Protein AF-A0A2V9GCY9-F1 (afdb_monomer)

pLDDT: mean 90.27, std 12.78, range [42.5, 98.88]

Structure (mmCIF, N/CA/C/O backbone):
data_AF-A0A2V9GCY9-F1
#
_entry.id   AF-A0A2V9GCY9-F1
#
loop_
_atom_site.group_PDB
_atom_site.id
_atom_site.type_symbol
_atom_site.label_atom_id
_atom_site.label_alt_id
_atom_site.label_comp_id
_atom_site.label_asym_id
_atom_site.label_entity_id
_atom_site.label_seq_id
_atom_site.pdbx_PDB_ins_code
_atom_site.Cartn_x
_atom_site.Cartn_y
_atom_site.Cartn_z
_atom_site.occupancy
_atom_site.B_iso_or_equiv
_atom_site.auth_seq_id
_atom_site.auth_comp_id
_atom_site.auth_asym_id
_atom_site.auth_atom_id
_atom_site.pdbx_PDB_model_num
ATOM 1 N N . LYS A 1 1 ? -19.329 8.057 -8.297 1.00 64.56 1 LYS A N 1
ATOM 2 C CA . LYS A 1 1 ? -19.779 7.160 -9.401 1.00 64.56 1 LYS A CA 1
ATOM 3 C C . LYS A 1 1 ? -19.232 5.738 -9.259 1.00 64.56 1 LYS A C 1
ATOM 5 O O . LYS A 1 1 ? -20.009 4.822 -9.480 1.00 64.56 1 LYS A O 1
ATOM 10 N N . GLY A 1 2 ? -17.960 5.550 -8.875 1.00 87.88 2 GLY A N 1
ATOM 11 C CA . GLY A 1 2 ? -17.364 4.218 -8.667 1.00 87.88 2 GLY A CA 1
ATOM 12 C C . GLY A 1 2 ? -18.145 3.339 -7.684 1.00 87.88 2 GLY A C 1
ATOM 13 O O . GLY A 1 2 ? -18.640 2.300 -8.089 1.00 87.88 2 GLY A O 1
ATOM 14 N N . ALA A 1 3 ? -18.374 3.814 -6.454 1.00 89.06 3 ALA A N 1
ATOM 15 C CA . ALA A 1 3 ? -19.057 3.045 -5.403 1.00 89.06 3 ALA A CA 1
ATOM 16 C C . ALA A 1 3 ? -20.410 2.427 -5.820 1.00 89.06 3 ALA A C 1
ATOM 18 O O . ALA A 1 3 ? -20.630 1.242 -5.597 1.00 89.06 3 ALA A O 1
ATOM 19 N N . MET A 1 4 ? -21.296 3.194 -6.468 1.00 91.50 4 MET A N 1
ATOM 20 C CA . MET A 1 4 ? -22.589 2.669 -6.935 1.00 91.50 4 MET A CA 1
ATOM 21 C C . MET A 1 4 ? -22.407 1.571 -7.989 1.00 91.50 4 MET A C 1
ATOM 23 O O . MET A 1 4 ? -22.993 0.505 -7.859 1.00 91.50 4 MET A O 1
ATOM 27 N N . ARG A 1 5 ? -21.545 1.799 -8.991 1.00 94.06 5 ARG A N 1
ATOM 28 C CA . ARG A 1 5 ? -21.269 0.809 -10.047 1.00 94.06 5 ARG A CA 1
ATOM 29 C C . ARG A 1 5 ? -20.679 -0.481 -9.482 1.00 94.06 5 ARG A C 1
ATOM 31 O O . ARG A 1 5 ? -21.032 -1.563 -9.932 1.00 94.06 5 ARG A O 1
ATOM 38 N N . THR A 1 6 ? -19.803 -0.367 -8.487 1.00 94.31 6 THR A N 1
ATOM 39 C CA . THR A 1 6 ? -19.237 -1.518 -7.778 1.00 94.31 6 THR A CA 1
ATOM 40 C C . THR A 1 6 ? -20.328 -2.344 -7.097 1.00 94.31 6 THR A C 1
ATOM 42 O O . THR A 1 6 ? -20.336 -3.568 -7.216 1.00 94.31 6 THR A O 1
ATOM 45 N N . LEU A 1 7 ? -21.285 -1.683 -6.439 1.00 94.06 7 LEU A N 1
ATOM 46 C CA . LEU A 1 7 ? -22.408 -2.363 -5.797 1.00 94.06 7 LEU A CA 1
ATOM 47 C C . LEU A 1 7 ? -23.374 -2.988 -6.816 1.00 94.06 7 LEU A C 1
ATOM 49 O O . LEU A 1 7 ? -23.808 -4.121 -6.624 1.00 94.06 7 LEU A O 1
ATOM 53 N N . GLU A 1 8 ? -23.671 -2.290 -7.916 1.00 95.81 8 GLU A N 1
ATOM 54 C CA . GLU A 1 8 ? -24.486 -2.802 -9.032 1.00 95.81 8 GLU A CA 1
ATOM 55 C C . GLU A 1 8 ? -23.858 -4.038 -9.694 1.00 95.81 8 GLU A C 1
ATOM 57 O O . GLU A 1 8 ? -24.579 -4.912 -10.170 1.00 95.81 8 GLU A O 1
ATOM 62 N N . ALA A 1 9 ? -22.526 -4.153 -9.668 1.00 96.12 9 ALA A N 1
ATOM 63 C CA . ALA A 1 9 ? -21.795 -5.340 -10.110 1.00 96.12 9 ALA A CA 1
ATOM 64 C C . ALA A 1 9 ? -21.823 -6.505 -9.093 1.00 96.12 9 ALA A C 1
ATOM 66 O O . ALA A 1 9 ? -21.220 -7.548 -9.335 1.00 96.12 9 ALA A O 1
ATOM 67 N N . GLY A 1 10 ? -22.504 -6.346 -7.952 1.00 97.56 10 GLY A N 1
ATOM 68 C CA . GLY A 1 10 ? -22.644 -7.369 -6.912 1.00 97.56 10 GLY A CA 1
ATOM 69 C C . GLY A 1 10 ? -21.535 -7.373 -5.856 1.00 97.56 10 GLY A C 1
ATOM 70 O O . GLY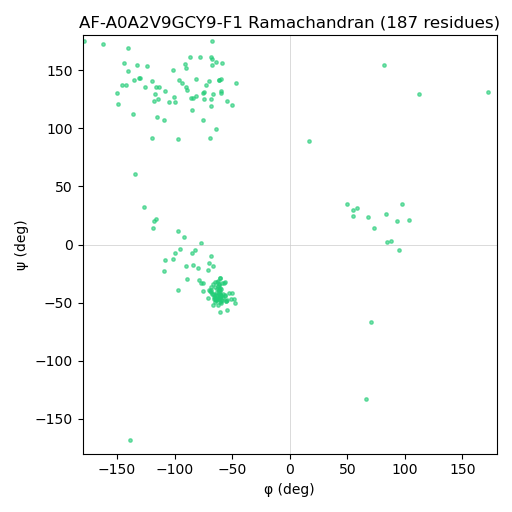 A 1 10 ? -21.551 -8.216 -4.957 1.00 97.56 10 GLY A O 1
ATOM 71 N N . VAL A 1 11 ? -20.583 -6.435 -5.911 1.00 97.88 11 VAL A N 1
ATOM 72 C CA . VAL A 1 11 ? -19.514 -6.321 -4.910 1.00 97.88 11 VAL A CA 1
ATOM 73 C C . VAL A 1 11 ? -20.018 -5.506 -3.722 1.00 97.88 11 VAL A C 1
ATOM 75 O O . VAL A 1 11 ? -20.307 -4.319 -3.838 1.00 97.88 11 VAL A O 1
ATOM 78 N N . THR A 1 12 ? -20.106 -6.140 -2.552 1.00 97.81 12 THR A N 1
ATOM 79 C CA . THR A 1 12 ? -20.678 -5.524 -1.339 1.00 97.81 12 THR A CA 1
ATOM 80 C C . THR A 1 12 ? -19.635 -5.025 -0.341 1.00 97.81 12 THR A C 1
ATOM 82 O O . THR A 1 12 ? -19.984 -4.307 0.596 1.00 97.81 12 THR A O 1
ATOM 85 N N . THR A 1 13 ? -18.362 -5.395 -0.512 1.00 98.38 13 THR A N 1
ATOM 86 C CA . THR A 1 13 ? -17.239 -4.923 0.310 1.00 98.38 13 THR A CA 1
ATOM 87 C C . THR A 1 13 ? -16.009 -4.718 -0.565 1.00 98.38 13 THR A C 1
ATOM 89 O O . THR A 1 13 ? -15.716 -5.563 -1.407 1.00 98.38 13 THR A O 1
ATOM 92 N N . VAL A 1 14 ? -15.287 -3.620 -0.353 1.00 98.00 14 VAL A N 1
ATOM 93 C CA . VAL A 1 14 ? -14.047 -3.285 -1.061 1.00 98.00 14 VAL A CA 1
ATOM 94 C C . VAL A 1 14 ? -12.956 -2.845 -0.095 1.00 98.00 14 VAL A C 1
ATOM 96 O O . VAL A 1 14 ? -13.242 -2.323 0.984 1.00 98.00 14 VAL A O 1
ATOM 99 N N . ARG A 1 15 ? -11.703 -3.027 -0.516 1.00 98.19 15 ARG A N 1
ATOM 100 C CA . ARG A 1 15 ? -10.536 -2.386 0.084 1.00 98.19 15 ARG A CA 1
ATOM 101 C C . ARG A 1 15 ? -10.006 -1.352 -0.904 1.00 98.19 15 ARG A C 1
ATOM 103 O O . ARG A 1 15 ? -9.468 -1.735 -1.939 1.00 98.19 15 ARG A O 1
ATOM 110 N N . ASP A 1 16 ? -10.215 -0.080 -0.597 1.00 97.50 16 ASP A N 1
ATOM 111 C CA . ASP A 1 16 ? -9.700 1.040 -1.375 1.00 97.50 16 ASP A CA 1
ATOM 112 C C . ASP A 1 16 ? -8.260 1.335 -0.939 1.00 97.50 16 ASP A C 1
ATOM 114 O O . ASP A 1 16 ? -7.979 1.456 0.255 1.00 97.50 16 ASP A O 1
ATOM 118 N N . LEU A 1 17 ? -7.342 1.357 -1.904 1.00 95.94 17 LEU A N 1
ATOM 119 C CA . LEU A 1 17 ? -5.893 1.383 -1.675 1.00 95.94 17 LEU A CA 1
ATOM 120 C C . LEU A 1 17 ? -5.235 2.660 -2.198 1.00 95.94 17 LEU A C 1
ATOM 122 O O . LEU A 1 17 ? -4.032 2.670 -2.445 1.00 95.94 17 LEU A O 1
ATOM 126 N N . GLY A 1 18 ? -5.999 3.732 -2.359 1.00 91.44 18 GLY A N 1
ATOM 127 C CA . GLY A 1 18 ? -5.428 5.050 -2.568 1.00 91.44 18 GLY A CA 1
ATOM 128 C C . GLY A 1 18 ? -6.492 6.074 -2.903 1.00 91.44 18 GLY A C 1
ATOM 129 O O . GLY A 1 18 ? -7.291 5.874 -3.814 1.00 91.44 18 GLY A O 1
ATOM 130 N N . ALA A 1 19 ? -6.455 7.203 -2.209 1.00 91.75 19 ALA A N 1
ATOM 131 C CA . ALA A 1 19 ? -7.253 8.360 -2.562 1.00 91.75 19 ALA A CA 1
ATOM 132 C C . ALA A 1 19 ? -6.501 9.658 -2.295 1.00 91.75 19 ALA A C 1
ATOM 134 O O . ALA A 1 19 ? -5.633 9.742 -1.425 1.00 91.75 19 ALA A O 1
ATOM 135 N N . ASP A 1 20 ? -6.914 10.697 -3.010 1.00 89.75 20 ASP A N 1
ATOM 136 C CA . ASP A 1 20 ? -6.529 12.065 -2.710 1.00 89.75 20 ASP A CA 1
ATOM 137 C C . ASP A 1 20 ? -7.531 12.708 -1.752 1.00 89.75 20 ASP A C 1
ATOM 139 O O . ASP A 1 20 ? -8.717 12.366 -1.726 1.00 89.75 20 ASP A O 1
ATOM 143 N N . GLN A 1 21 ? -7.054 13.675 -0.967 1.00 92.50 21 GLN A N 1
ATOM 144 C CA . GLN A 1 21 ? -7.874 14.512 -0.085 1.00 92.50 21 GLN A CA 1
ATOM 145 C C . GLN A 1 21 ? -8.752 13.718 0.903 1.00 92.50 21 GLN A C 1
ATOM 147 O O . GLN A 1 21 ? -9.766 14.238 1.365 1.00 92.50 21 GLN A O 1
ATOM 152 N N . TYR A 1 22 ? -8.365 12.478 1.240 1.00 95.94 22 TYR A N 1
ATOM 153 C CA . TYR A 1 22 ? -9.136 11.567 2.100 1.00 95.94 22 TYR A CA 1
ATOM 154 C C . TYR A 1 22 ? -10.580 11.335 1.615 1.00 95.94 22 TYR A C 1
ATOM 156 O O . TYR A 1 22 ? -11.498 11.124 2.414 1.00 95.94 22 TYR A O 1
ATOM 164 N N . MET A 1 23 ? -10.808 11.411 0.296 1.00 95.69 23 MET A N 1
ATOM 165 C CA . MET A 1 23 ? -12.139 11.220 -0.286 1.00 95.69 23 MET A CA 1
ATOM 166 C C . MET A 1 23 ? -12.700 9.820 -0.018 1.00 95.69 23 MET A C 1
ATOM 168 O O . MET A 1 23 ? -13.906 9.677 0.173 1.00 95.69 23 MET A O 1
ATOM 172 N N . ASP A 1 24 ? -11.842 8.804 0.030 1.00 97.12 24 ASP A N 1
ATOM 173 C CA . ASP A 1 24 ? -12.193 7.429 0.390 1.00 97.12 24 ASP A CA 1
ATOM 174 C C . ASP A 1 24 ? -12.744 7.331 1.819 1.00 97.12 24 ASP A C 1
ATOM 176 O O . ASP A 1 24 ? -13.800 6.734 2.027 1.00 97.12 24 ASP A O 1
ATOM 180 N N . ILE A 1 25 ? -12.101 7.987 2.790 1.00 98.19 25 ILE A N 1
ATOM 181 C CA . ILE A 1 25 ? -12.564 8.074 4.183 1.00 98.19 25 ILE A CA 1
ATOM 182 C C . ILE A 1 25 ? -13.932 8.753 4.251 1.00 98.19 25 ILE A C 1
ATOM 184 O O . ILE A 1 25 ? -14.866 8.206 4.842 1.00 98.19 25 ILE A O 1
ATOM 188 N N . ALA A 1 26 ? -14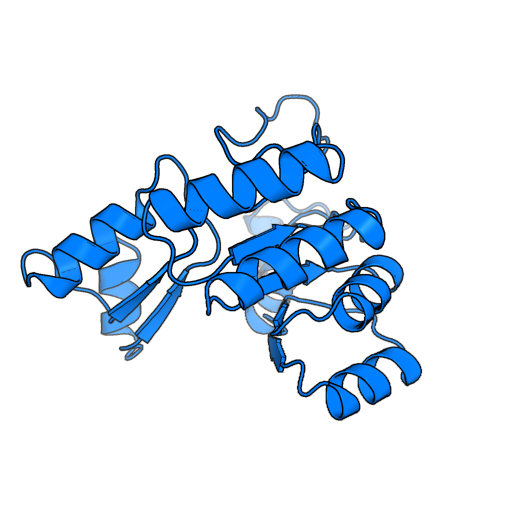.088 9.906 3.594 1.00 98.00 26 ALA A N 1
ATOM 189 C CA . ALA A 1 26 ? -15.365 10.613 3.561 1.00 98.00 26 ALA A CA 1
ATOM 190 C C . ALA A 1 26 ? -16.478 9.757 2.930 1.00 98.00 26 ALA A C 1
ATOM 192 O O . ALA A 1 26 ? -17.590 9.691 3.460 1.00 98.00 26 ALA A O 1
ATOM 193 N N . MET A 1 27 ? -16.180 9.065 1.826 1.00 97.69 27 MET A N 1
ATOM 194 C CA . MET A 1 27 ? -17.116 8.156 1.165 1.00 97.69 27 MET A CA 1
ATOM 195 C C . MET A 1 27 ? -17.496 6.969 2.053 1.00 97.69 27 MET A C 1
ATOM 197 O O . MET A 1 27 ? -18.686 6.689 2.200 1.00 97.69 27 MET A O 1
ATOM 201 N N . ARG A 1 28 ? -16.519 6.299 2.677 1.00 98.44 28 ARG A N 1
ATOM 202 C CA . ARG A 1 28 ? -16.759 5.209 3.633 1.00 98.44 28 ARG A CA 1
ATOM 203 C C . ARG A 1 28 ? -17.690 5.665 4.749 1.00 98.44 28 ARG A C 1
ATOM 205 O O . ARG A 1 28 ? -18.648 4.966 5.068 1.00 98.44 28 ARG A O 1
ATOM 212 N N . ASP A 1 29 ? -17.426 6.827 5.335 1.00 98.56 29 ASP A N 1
ATOM 213 C CA . ASP A 1 29 ? -18.189 7.324 6.476 1.00 98.56 29 ASP A CA 1
ATOM 214 C C . ASP A 1 29 ? -19.627 7.693 6.084 1.00 98.56 29 ASP A C 1
ATOM 216 O O . ASP A 1 29 ? -20.559 7.373 6.821 1.00 98.56 29 ASP A O 1
ATOM 220 N N . LEU A 1 30 ? -19.832 8.292 4.905 1.00 98.31 30 LEU A N 1
ATOM 221 C CA . LEU A 1 30 ? -21.168 8.532 4.346 1.00 98.31 30 LEU A CA 1
ATOM 222 C C . LEU A 1 30 ? -21.931 7.220 4.110 1.00 98.31 30 LEU A C 1
ATOM 224 O O . LEU A 1 30 ? -23.115 7.130 4.439 1.00 98.31 30 LEU A O 1
ATOM 228 N N . ILE A 1 31 ? -21.261 6.193 3.578 1.00 97.81 31 ILE A N 1
ATOM 229 C CA . ILE A 1 31 ? -21.859 4.868 3.358 1.00 97.81 31 ILE A CA 1
ATOM 230 C C . ILE A 1 31 ? -22.216 4.205 4.692 1.00 97.81 31 ILE A C 1
ATOM 232 O O . ILE A 1 31 ? -23.332 3.716 4.859 1.00 97.81 31 ILE A O 1
ATOM 236 N N . ASN A 1 32 ? -21.315 4.245 5.675 1.00 98.25 32 ASN A N 1
ATOM 237 C CA . ASN A 1 32 ? -21.543 3.675 7.003 1.00 98.25 32 ASN A CA 1
ATOM 238 C C . ASN A 1 32 ? -22.708 4.350 7.744 1.00 98.25 32 ASN A C 1
ATOM 240 O O . ASN A 1 32 ? -23.407 3.686 8.507 1.00 98.25 32 ASN A O 1
ATOM 244 N N . ARG A 1 33 ? -22.942 5.650 7.510 1.00 98.31 33 ARG A N 1
ATOM 245 C CA . ARG A 1 33 ? -24.100 6.384 8.051 1.00 98.31 33 ARG A CA 1
ATOM 246 C C . ARG A 1 33 ? -25.388 6.208 7.238 1.00 98.31 33 ARG A C 1
ATOM 248 O O . ARG A 1 33 ? -26.432 6.698 7.656 1.00 98.31 33 ARG A O 1
ATOM 255 N N . GLY A 1 34 ? -25.342 5.517 6.097 1.00 97.06 34 GLY A N 1
ATOM 256 C CA . GLY A 1 34 ? -26.489 5.355 5.199 1.00 97.06 34 GLY A CA 1
ATOM 257 C C . GLY A 1 34 ? -26.851 6.618 4.405 1.00 97.06 34 GLY A C 1
ATOM 258 O O . GLY A 1 34 ? -27.925 6.683 3.815 1.00 97.06 34 GLY A O 1
ATOM 259 N N . GLU A 1 35 ? -25.965 7.617 4.376 1.00 98.00 35 GLU A N 1
ATOM 260 C CA . GLU A 1 35 ? -26.136 8.880 3.640 1.00 98.00 35 GLU A CA 1
ATOM 261 C C . GLU A 1 35 ? -25.716 8.752 2.164 1.00 98.00 35 GLU A C 1
ATOM 263 O O . GLU A 1 35 ? -26.092 9.573 1.328 1.00 98.00 35 GLU A O 1
ATOM 268 N N . MET A 1 36 ? -24.952 7.709 1.828 1.00 96.00 36 MET A N 1
ATOM 269 C CA . MET A 1 36 ? -24.534 7.376 0.468 1.00 96.00 36 MET A CA 1
ATOM 270 C C . MET A 1 36 ? -24.708 5.876 0.205 1.00 96.00 36 MET A C 1
ATOM 272 O O . MET A 1 36 ? -24.417 5.047 1.062 1.00 96.00 36 MET A O 1
ATOM 276 N N . ILE A 1 37 ? -25.146 5.516 -1.004 1.00 96.19 37 ILE A N 1
ATOM 277 C CA . ILE A 1 37 ? -25.223 4.115 -1.440 1.00 96.19 37 ILE A CA 1
ATOM 278 C C . ILE A 1 37 ? -23.866 3.684 -2.012 1.00 96.19 37 ILE A C 1
ATOM 280 O O . ILE A 1 37 ? -23.335 4.314 -2.931 1.00 96.19 37 ILE A O 1
ATOM 284 N N . GLY A 1 38 ? -23.323 2.588 -1.487 1.00 96.75 38 GLY A N 1
ATOM 285 C CA . GLY A 1 38 ? -22.078 1.976 -1.941 1.00 96.75 38 GLY A CA 1
ATOM 286 C C . GLY A 1 38 ? -21.739 0.705 -1.153 1.00 96.75 38 GLY A C 1
ATOM 287 O O . GLY A 1 38 ? -22.454 0.363 -0.208 1.00 96.75 38 GLY A O 1
ATOM 288 N N . PRO A 1 39 ? -20.675 -0.021 -1.538 1.00 98.00 39 PRO A N 1
ATOM 289 C CA . PRO A 1 39 ? -20.179 -1.158 -0.771 1.00 98.00 39 PRO A CA 1
ATOM 290 C C . PRO A 1 39 ? -19.593 -0.700 0.566 1.00 98.00 39 PRO A C 1
ATOM 292 O O . PRO A 1 39 ? -19.151 0.437 0.705 1.00 98.00 39 PRO A O 1
ATOM 295 N N . ARG A 1 40 ? -19.486 -1.615 1.531 1.00 98.50 40 ARG A N 1
ATOM 296 C CA . ARG A 1 40 ? -18.643 -1.396 2.712 1.00 98.50 40 ARG A CA 1
ATOM 297 C C . ARG A 1 40 ? -17.200 -1.179 2.265 1.00 98.50 40 ARG A C 1
ATOM 299 O O . ARG A 1 40 ? -16.675 -1.988 1.505 1.00 98.50 40 ARG A O 1
ATOM 306 N N . MET A 1 41 ? -16.556 -0.128 2.752 1.00 98.50 41 MET A N 1
ATOM 307 C CA . MET A 1 41 ? -15.191 0.211 2.350 1.00 98.50 41 MET A CA 1
ATOM 308 C C . MET A 1 41 ? -14.225 0.045 3.525 1.00 98.50 41 MET A C 1
ATOM 310 O O . MET A 1 41 ? -14.521 0.487 4.632 1.00 98.50 41 MET A O 1
ATOM 314 N N . PHE A 1 42 ? -13.075 -0.572 3.262 1.00 98.62 42 PHE A N 1
ATOM 315 C CA . PHE A 1 42 ? -11.861 -0.450 4.068 1.00 98.62 42 PHE A CA 1
ATOM 316 C C . PHE A 1 42 ? -10.904 0.452 3.302 1.00 98.62 42 PHE A C 1
ATOM 318 O O . PHE A 1 42 ? -10.607 0.153 2.149 1.00 98.62 42 PHE A O 1
ATOM 325 N N . VAL A 1 43 ? -10.460 1.548 3.898 1.00 98.69 43 VAL A N 1
ATOM 326 C CA . VAL A 1 43 ? -9.805 2.640 3.156 1.00 98.69 43 VAL A CA 1
ATOM 327 C C . VAL A 1 43 ? -8.421 2.950 3.712 1.00 98.69 43 VAL A C 1
ATOM 329 O O . VAL A 1 43 ? -8.173 2.697 4.895 1.00 98.69 43 VAL A O 1
ATOM 332 N N . CYS A 1 44 ? -7.517 3.485 2.890 1.00 98.06 44 CYS A N 1
ATOM 333 C CA . CYS A 1 44 ? -6.153 3.800 3.325 1.00 98.06 44 CYS A CA 1
ATOM 334 C C . CYS A 1 44 ? -5.848 5.291 3.475 1.00 98.06 44 CYS A C 1
ATOM 336 O O . CYS A 1 44 ? -4.828 5.632 4.070 1.00 98.06 44 CYS A O 1
ATOM 338 N N . GLY A 1 45 ? -6.700 6.177 2.956 1.00 96.94 45 GLY A N 1
ATOM 339 C CA . GLY A 1 45 ? -6.335 7.573 2.763 1.00 96.94 45 GLY A CA 1
ATOM 340 C C . GLY A 1 45 ? -5.233 7.690 1.711 1.00 96.94 45 GLY A C 1
ATOM 341 O O . GLY A 1 45 ? -5.285 7.049 0.657 1.00 96.94 45 GLY A O 1
ATOM 342 N N . TYR A 1 46 ? -4.198 8.472 2.011 1.00 95.62 46 TYR A N 1
ATOM 343 C CA . TYR A 1 46 ? -3.034 8.550 1.134 1.00 95.62 46 TYR A CA 1
ATOM 344 C C . TYR A 1 46 ? -2.169 7.294 1.270 1.00 95.62 46 TYR A C 1
ATOM 346 O O . TYR A 1 46 ? -1.768 6.914 2.372 1.00 95.62 46 TYR A O 1
ATOM 354 N N . GLY A 1 47 ? -1.811 6.695 0.135 1.00 94.81 47 GLY A N 1
ATOM 355 C CA . GLY A 1 47 ? -0.698 5.751 0.093 1.00 94.81 47 GLY A CA 1
ATOM 356 C C . GLY A 1 47 ? 0.639 6.447 0.353 1.00 94.81 47 GLY A C 1
ATOM 357 O O . GLY A 1 47 ? 0.776 7.645 0.114 1.00 94.81 47 GLY A O 1
ATOM 358 N N . LEU A 1 48 ? 1.617 5.698 0.857 1.00 96.00 48 LEU A N 1
ATOM 359 C CA . LEU A 1 48 ? 2.979 6.178 1.059 1.00 96.00 48 LEU A CA 1
ATOM 360 C C . LEU A 1 48 ? 3.770 6.109 -0.249 1.00 96.00 48 LEU A C 1
ATOM 362 O O . LEU A 1 48 ? 3.840 5.041 -0.866 1.00 96.00 48 LEU A O 1
ATOM 366 N N . TYR A 1 49 ? 4.385 7.230 -0.618 1.00 92.88 49 TYR A N 1
ATOM 367 C CA . TYR A 1 49 ? 5.229 7.388 -1.803 1.00 92.88 49 TYR A CA 1
ATOM 368 C C . TYR A 1 49 ? 6.553 8.055 -1.422 1.00 92.88 49 TYR A C 1
ATOM 370 O O . TYR A 1 49 ? 6.563 8.963 -0.587 1.00 92.88 49 TYR A O 1
ATOM 378 N N . ILE A 1 50 ? 7.664 7.661 -2.046 1.00 90.69 50 ILE A N 1
ATOM 379 C CA . ILE A 1 50 ? 8.890 8.463 -1.959 1.00 90.69 50 ILE A CA 1
ATOM 380 C C . ILE A 1 50 ? 8.713 9.779 -2.706 1.00 90.69 50 ILE A C 1
ATOM 382 O O . ILE A 1 50 ? 7.859 9.900 -3.598 1.00 90.69 50 ILE A O 1
ATOM 386 N N . THR A 1 51 ? 9.566 10.756 -2.409 1.00 85.69 51 THR A N 1
ATOM 387 C CA . THR A 1 51 ? 9.729 11.894 -3.303 1.00 85.69 51 THR A CA 1
ATOM 388 C C . THR A 1 51 ? 10.061 11.348 -4.686 1.00 85.69 51 THR A C 1
ATOM 390 O O . THR A 1 51 ? 11.040 10.626 -4.865 1.00 85.69 51 THR A O 1
ATOM 393 N N . ASN A 1 52 ? 9.248 11.728 -5.676 1.00 68.50 52 ASN A N 1
ATOM 394 C CA . ASN A 1 52 ? 9.502 11.486 -7.095 1.00 68.50 52 ASN A CA 1
ATOM 395 C C . ASN A 1 52 ? 9.094 10.113 -7.674 1.00 68.50 52 ASN A C 1
ATOM 397 O O . ASN A 1 52 ? 9.667 9.730 -8.691 1.00 68.50 52 ASN A O 1
ATOM 401 N N . THR A 1 53 ? 8.108 9.391 -7.114 1.00 65.94 53 THR A N 1
ATOM 402 C CA . THR A 1 53 ? 7.563 8.177 -7.772 1.00 65.94 53 THR A CA 1
ATOM 403 C C . THR A 1 53 ? 6.076 8.276 -8.149 1.00 65.94 53 THR A C 1
ATOM 405 O O . THR A 1 53 ? 5.258 8.572 -7.277 1.00 65.94 53 THR A O 1
ATOM 408 N N . PRO A 1 54 ? 5.714 7.949 -9.412 1.00 56.09 54 PRO A N 1
ATOM 409 C CA . PRO A 1 54 ? 6.630 7.707 -10.533 1.00 56.09 54 PRO A CA 1
ATOM 410 C C . PRO A 1 54 ? 7.238 9.036 -11.015 1.00 56.09 54 PRO A C 1
ATOM 412 O O . PRO A 1 54 ? 6.529 10.037 -11.141 1.00 56.09 54 PRO A O 1
ATOM 415 N N . TYR A 1 55 ? 8.544 9.064 -11.303 1.00 53.38 55 TYR A N 1
ATOM 416 C CA . TYR A 1 55 ? 9.173 10.227 -11.935 1.00 53.38 55 TYR A CA 1
ATOM 417 C C . TYR A 1 55 ? 8.664 10.330 -13.370 1.00 53.38 55 TYR A C 1
ATOM 419 O O . TYR A 1 55 ? 9.224 9.738 -14.290 1.00 53.38 55 TYR A O 1
ATOM 427 N N . LYS A 1 56 ? 7.588 11.086 -13.569 1.00 58.31 56 LYS A N 1
ATOM 428 C CA . LYS A 1 56 ? 7.109 11.467 -14.896 1.00 58.31 56 LYS A CA 1
ATOM 429 C C . LYS A 1 56 ? 7.236 12.981 -15.032 1.00 58.31 56 LYS A C 1
ATOM 431 O O . LYS A 1 56 ? 6.492 13.708 -14.368 1.00 58.31 56 LYS A O 1
ATOM 436 N N . PRO A 1 57 ? 8.166 13.488 -15.862 1.00 55.75 57 PRO A N 1
ATOM 437 C CA . PRO A 1 57 ? 8.260 14.913 -16.147 1.00 55.75 57 PRO A CA 1
ATOM 438 C C . PRO A 1 57 ? 6.889 15.485 -16.543 1.00 55.75 57 PRO A C 1
ATOM 440 O O . PRO A 1 57 ? 6.282 15.036 -17.510 1.00 55.75 57 PRO A O 1
ATOM 443 N N . GLY A 1 58 ? 6.391 16.461 -15.779 1.00 55.84 58 GLY A N 1
ATOM 444 C CA . GLY A 1 58 ? 5.084 17.089 -16.009 1.00 55.84 58 GLY A CA 1
ATOM 445 C C . GLY A 1 58 ? 3.911 16.505 -15.212 1.00 55.84 58 GLY A C 1
ATOM 446 O O . GLY A 1 58 ? 2.829 17.088 -15.261 1.00 55.84 58 GLY A O 1
ATOM 447 N N . MET A 1 59 ? 4.103 15.426 -14.443 1.00 61.53 59 MET A N 1
ATOM 448 C CA . MET A 1 59 ? 3.132 15.013 -13.424 1.00 61.53 59 MET A CA 1
ATOM 449 C C . MET A 1 59 ? 3.442 15.675 -12.085 1.00 61.53 59 MET A C 1
ATOM 451 O O . MET A 1 59 ? 4.591 15.718 -11.644 1.00 61.53 59 MET A O 1
ATOM 455 N N . ASN A 1 60 ? 2.402 16.187 -11.429 1.00 59.50 60 ASN A N 1
ATOM 456 C CA . ASN A 1 60 ? 2.530 16.646 -10.053 1.00 59.50 60 ASN A CA 1
ATOM 457 C C . ASN A 1 60 ? 2.722 15.430 -9.137 1.00 59.50 60 ASN A C 1
ATOM 459 O O . ASN A 1 60 ? 2.059 14.411 -9.353 1.00 59.50 60 ASN A O 1
ATOM 463 N N . PRO A 1 61 ? 3.582 15.529 -8.111 1.00 63.00 61 PRO A N 1
ATOM 464 C CA . PRO A 1 61 ? 3.647 14.500 -7.087 1.00 63.00 61 PRO A CA 1
ATOM 465 C C . PRO A 1 61 ? 2.273 14.343 -6.411 1.00 63.00 61 PRO A C 1
ATOM 467 O O . PRO A 1 61 ? 1.482 15.298 -6.408 1.00 63.00 61 PRO A O 1
ATOM 470 N N . PRO A 1 62 ? 1.990 13.170 -5.815 1.00 69.31 62 PRO A N 1
ATOM 471 C CA . PRO A 1 62 ? 0.806 12.977 -4.988 1.00 69.31 62 PRO A CA 1
ATOM 472 C C . PRO A 1 62 ? 0.629 14.124 -3.986 1.00 69.31 62 PRO A C 1
ATOM 474 O O . PRO A 1 62 ? 1.594 14.601 -3.385 1.00 69.31 62 PRO A O 1
ATOM 477 N N . ALA A 1 63 ? -0.614 14.572 -3.788 1.00 74.19 63 ALA A N 1
ATOM 478 C CA . ALA A 1 63 ? -0.912 15.716 -2.921 1.00 74.19 63 ALA A CA 1
ATOM 479 C C . ALA A 1 63 ? -0.659 15.433 -1.423 1.00 74.19 63 ALA A C 1
ATOM 481 O O . ALA A 1 63 ? -0.691 16.350 -0.600 1.00 74.19 63 ALA A O 1
ATOM 482 N N . GLY A 1 64 ? -0.408 14.172 -1.064 1.00 86.38 64 GLY A N 1
ATOM 483 C CA . GLY A 1 64 ? -0.096 13.715 0.283 1.00 86.38 64 GLY A CA 1
ATOM 484 C C . GLY A 1 64 ? 0.546 12.329 0.270 1.00 86.38 64 GLY A C 1
ATOM 485 O O . GLY A 1 64 ? 0.632 11.681 -0.768 1.00 86.38 64 GLY A O 1
ATOM 486 N N . GLY A 1 65 ? 1.013 11.885 1.439 1.00 92.62 65 GLY A N 1
ATOM 487 C CA . GLY A 1 65 ? 1.634 10.566 1.596 1.00 92.62 65 GLY A CA 1
ATOM 488 C C . GLY A 1 65 ? 3.127 10.499 1.256 1.00 92.62 65 GLY A C 1
ATOM 489 O O . GLY A 1 65 ? 3.710 9.425 1.357 1.00 92.62 65 GLY A O 1
ATOM 490 N N . ILE A 1 66 ? 3.754 11.625 0.900 1.00 93.44 66 ILE A N 1
ATOM 491 C CA . ILE A 1 66 ? 5.196 11.678 0.626 1.00 93.44 66 ILE A CA 1
ATOM 492 C C . ILE A 1 66 ? 5.987 11.452 1.917 1.00 93.44 66 ILE A C 1
ATOM 494 O O . ILE A 1 66 ? 5.762 12.152 2.909 1.00 93.44 66 ILE A O 1
ATOM 498 N N . ALA A 1 67 ? 6.883 10.468 1.895 1.00 95.56 67 ALA A N 1
ATOM 499 C CA . ALA A 1 67 ? 7.756 10.119 3.005 1.00 95.56 67 ALA A CA 1
ATOM 500 C C . ALA A 1 67 ? 9.084 9.559 2.495 1.00 95.56 67 ALA A C 1
ATOM 502 O O . ALA A 1 67 ? 9.082 8.503 1.860 1.00 95.56 67 ALA A O 1
ATOM 503 N N . ASP A 1 68 ? 10.187 10.216 2.855 1.00 94.94 68 ASP A N 1
ATOM 504 C CA . ASP A 1 68 ? 11.552 9.780 2.566 1.00 94.94 68 ASP A CA 1
ATOM 505 C C . ASP A 1 68 ? 12.323 9.517 3.866 1.00 94.94 68 ASP A C 1
ATOM 507 O O . ASP A 1 68 ? 12.474 10.374 4.743 1.00 94.94 68 ASP A O 1
ATOM 511 N N . GLY A 1 69 ? 12.846 8.306 4.000 1.00 98.06 69 GLY A N 1
ATOM 512 C CA . GLY A 1 69 ? 13.517 7.831 5.195 1.00 98.06 69 GLY A CA 1
ATOM 513 C C . GLY A 1 69 ? 12.553 7.340 6.276 1.00 98.06 69 GLY A C 1
ATOM 514 O O . GLY A 1 69 ? 11.411 7.785 6.431 1.00 98.06 69 GLY A O 1
ATOM 515 N N . VAL A 1 70 ? 13.069 6.442 7.118 1.00 98.75 70 VAL A N 1
ATOM 516 C CA . VAL A 1 70 ? 12.330 5.828 8.234 1.00 98.75 70 VAL A CA 1
ATOM 517 C C . VAL A 1 70 ? 11.5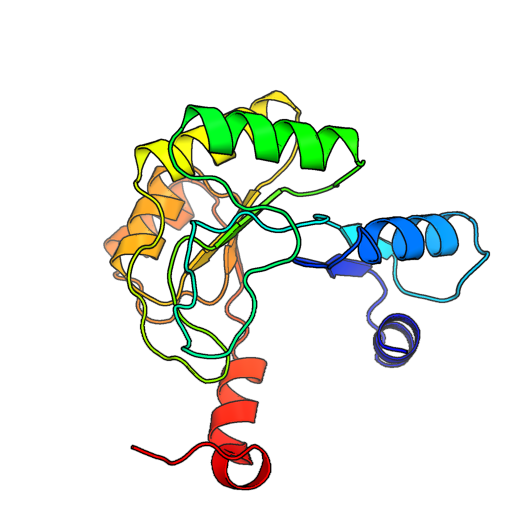72 6.850 9.104 1.00 98.75 70 VAL A C 1
ATOM 519 O O . VAL A 1 70 ? 10.395 6.613 9.383 1.00 98.75 70 VAL A O 1
ATOM 522 N N . PRO A 1 71 ? 12.153 7.992 9.538 1.00 98.69 71 PRO A N 1
ATOM 523 C CA . PRO A 1 71 ? 11.424 8.948 10.375 1.00 98.69 71 PRO A CA 1
ATOM 524 C C . PRO A 1 71 ? 10.156 9.509 9.717 1.00 98.69 71 PRO A C 1
ATOM 526 O O . PRO A 1 71 ? 9.140 9.683 10.397 1.00 98.69 71 PRO A O 1
ATOM 529 N N . GLU A 1 72 ? 10.196 9.777 8.410 1.00 98.38 72 GLU A N 1
ATOM 530 C CA . GLU A 1 72 ? 9.044 10.297 7.675 1.00 98.38 72 GLU A CA 1
ATOM 531 C C . GLU A 1 72 ? 8.005 9.212 7.423 1.00 98.38 72 GLU A C 1
ATOM 533 O O . GLU A 1 72 ? 6.818 9.457 7.637 1.00 98.38 72 GLU A O 1
ATOM 538 N N . VAL A 1 73 ? 8.438 7.993 7.097 1.00 98.75 73 VAL A N 1
ATOM 539 C CA . VAL A 1 73 ? 7.546 6.834 6.951 1.00 98.75 73 VAL A CA 1
ATOM 540 C C . VAL A 1 73 ? 6.722 6.622 8.222 1.00 98.75 73 VAL A C 1
ATOM 542 O O . VAL A 1 73 ? 5.493 6.544 8.168 1.00 98.75 73 VAL A O 1
ATOM 545 N N . LEU A 1 74 ? 7.368 6.622 9.392 1.00 98.81 74 LEU A N 1
ATOM 546 C CA . LEU A 1 74 ? 6.675 6.487 10.678 1.00 98.81 74 LEU A CA 1
ATOM 547 C C . LEU A 1 74 ? 5.683 7.632 10.928 1.00 98.81 74 LEU A C 1
ATOM 549 O O . LEU A 1 74 ? 4.592 7.412 11.463 1.00 98.81 74 LEU A O 1
ATOM 553 N N . LYS A 1 75 ? 6.054 8.864 10.559 1.00 98.69 75 LYS A N 1
ATOM 554 C CA . LYS A 1 75 ? 5.184 10.039 10.679 1.00 98.69 75 LYS A CA 1
ATOM 555 C C . LYS A 1 75 ? 3.955 9.905 9.780 1.00 98.69 75 LYS A C 1
ATOM 557 O O . LYS A 1 75 ? 2.847 10.118 10.269 1.00 98.69 75 LYS A O 1
ATOM 562 N N . VAL A 1 76 ? 4.129 9.536 8.513 1.00 98.19 76 VAL A N 1
ATOM 563 C CA . VAL A 1 76 ? 3.027 9.432 7.548 1.00 98.19 76 VAL A CA 1
ATOM 564 C C . VAL A 1 76 ? 2.100 8.268 7.882 1.00 98.19 76 VAL A C 1
ATOM 566 O O . VAL A 1 76 ? 0.887 8.465 7.860 1.00 98.19 76 VAL A O 1
ATOM 569 N N . VAL A 1 77 ? 2.618 7.109 8.311 1.00 98.69 77 VAL A N 1
ATOM 570 C CA . VAL A 1 77 ? 1.771 6.008 8.813 1.00 98.69 77 VAL A CA 1
ATOM 571 C C . VAL A 1 77 ? 0.873 6.499 9.952 1.00 98.69 77 VAL A C 1
ATOM 573 O O . VAL A 1 77 ? -0.343 6.316 9.911 1.00 98.69 77 VAL A O 1
ATOM 576 N N . ARG A 1 78 ? 1.434 7.206 10.943 1.00 98.75 78 ARG A N 1
ATOM 577 C CA . ARG A 1 78 ? 0.648 7.777 12.052 1.00 98.75 78 ARG A CA 1
ATOM 578 C C . ARG A 1 78 ? -0.382 8.800 11.579 1.00 98.75 78 ARG A C 1
ATOM 580 O O . ARG A 1 78 ? -1.468 8.851 12.149 1.00 98.75 78 ARG A O 1
ATOM 587 N N . GLN A 1 79 ? -0.069 9.594 10.555 1.00 98.31 79 GLN A N 1
ATOM 588 C CA . GLN A 1 79 ? -1.020 10.538 9.964 1.00 98.31 79 GLN A CA 1
ATOM 589 C C . GLN A 1 79 ? -2.203 9.820 9.308 1.00 98.31 79 GLN A C 1
ATOM 591 O O . GLN A 1 79 ? -3.337 10.209 9.576 1.00 98.31 79 GLN A O 1
ATOM 596 N N . GLN A 1 80 ? -1.972 8.754 8.531 1.00 98.38 80 GLN A N 1
ATOM 597 C CA . GLN A 1 80 ? -3.066 7.984 7.919 1.00 98.38 80 GLN A CA 1
ATOM 598 C C . GLN A 1 80 ? -3.944 7.318 8.986 1.00 98.38 80 GLN A C 1
ATOM 600 O O . GLN A 1 80 ? -5.171 7.379 8.924 1.00 98.38 80 GLN A O 1
ATOM 605 N N . ILE A 1 81 ? -3.327 6.756 10.031 1.00 98.50 81 ILE A N 1
ATOM 606 C CA . ILE A 1 81 ? -4.059 6.172 11.164 1.00 98.50 81 ILE A CA 1
ATOM 607 C C . ILE A 1 81 ? -4.897 7.238 11.878 1.00 98.50 81 ILE A C 1
ATOM 609 O O . ILE A 1 81 ? -6.072 7.003 12.151 1.00 98.50 81 ILE A O 1
ATOM 613 N N . ALA A 1 82 ? -4.322 8.413 12.149 1.00 98.44 82 ALA A N 1
ATOM 614 C CA . ALA A 1 82 ? -5.024 9.520 12.794 1.00 98.44 82 ALA A CA 1
ATOM 615 C C . ALA A 1 82 ? -6.164 10.087 11.932 1.00 98.44 82 ALA A C 1
ATOM 617 O O . ALA A 1 82 ? -7.178 10.513 12.479 1.00 98.44 82 ALA A O 1
ATOM 618 N N . ALA A 1 83 ? -6.024 10.059 10.603 1.00 98.12 83 ALA A N 1
ATOM 619 C CA . ALA A 1 83 ? -7.084 10.426 9.665 1.00 98.12 83 ALA A CA 1
ATOM 620 C C . ALA A 1 83 ? -8.236 9.405 9.636 1.00 98.12 83 ALA A C 1
ATOM 622 O O . ALA A 1 83 ? -9.326 9.728 9.172 1.00 98.12 83 ALA A O 1
ATOM 623 N N . GLY A 1 84 ? -8.019 8.196 10.163 1.00 98.31 84 GLY A N 1
ATOM 624 C CA . GLY A 1 84 ? -9.032 7.149 10.261 1.00 98.31 84 GLY A CA 1
ATOM 625 C C . GLY A 1 84 ? -8.894 6.035 9.227 1.00 98.31 84 GLY A C 1
ATOM 626 O O . GLY A 1 84 ? -9.881 5.347 8.978 1.00 98.31 84 GLY A O 1
ATOM 627 N N . ALA A 1 85 ? -7.711 5.835 8.637 1.00 98.50 85 ALA A N 1
ATOM 628 C CA . ALA A 1 85 ? -7.449 4.718 7.733 1.00 98.50 85 ALA A CA 1
ATOM 629 C C . ALA A 1 85 ? -7.668 3.346 8.410 1.00 98.50 85 ALA A C 1
ATOM 631 O O . ALA A 1 85 ? -7.341 3.121 9.586 1.00 98.50 85 ALA A O 1
ATOM 632 N N . ASP A 1 86 ? -8.209 2.398 7.650 1.00 98.81 86 ASP A N 1
ATOM 633 C CA . ASP A 1 86 ? -8.412 1.004 8.058 1.00 98.81 86 ASP A CA 1
ATOM 634 C C . ASP A 1 86 ? -7.199 0.122 7.739 1.00 98.81 86 ASP A C 1
ATOM 636 O O . ASP A 1 86 ? -6.933 -0.853 8.443 1.00 98.81 86 ASP A O 1
ATOM 640 N N . VAL A 1 87 ? -6.460 0.477 6.689 1.00 98.81 87 VAL A N 1
ATOM 641 C CA . VAL A 1 87 ? -5.282 -0.230 6.178 1.00 98.81 87 VAL A CA 1
ATOM 642 C C . VAL A 1 87 ? -4.228 0.791 5.758 1.00 98.81 87 VAL A C 1
ATOM 644 O O . VAL A 1 87 ? -4.564 1.893 5.340 1.00 98.81 87 VAL A O 1
ATOM 647 N N . ILE A 1 88 ? -2.950 0.445 5.864 1.00 98.81 88 ILE A N 1
ATOM 648 C CA . ILE A 1 88 ? -1.854 1.260 5.335 1.00 98.81 88 ILE A CA 1
ATOM 649 C C . ILE A 1 88 ? -1.515 0.782 3.928 1.00 98.81 88 ILE A C 1
ATOM 651 O O . ILE A 1 88 ? -1.469 -0.418 3.669 1.00 98.81 88 ILE A O 1
ATOM 655 N N . LYS A 1 89 ? -1.264 1.716 3.014 1.00 98.38 89 LYS A N 1
ATOM 656 C CA . LYS A 1 89 ? -0.771 1.418 1.670 1.00 98.38 89 LYS A CA 1
ATOM 657 C C . LYS A 1 89 ? 0.610 2.026 1.492 1.00 98.38 89 LYS A C 1
ATOM 659 O O . LYS A 1 89 ? 0.803 3.189 1.824 1.00 98.38 89 LYS A O 1
ATOM 664 N N . MET A 1 90 ? 1.535 1.270 0.916 1.00 97.75 90 MET A N 1
ATOM 665 C CA . MET A 1 90 ? 2.838 1.771 0.477 1.00 97.75 90 MET A CA 1
ATOM 666 C C . MET A 1 90 ? 3.117 1.336 -0.963 1.00 97.75 90 MET A C 1
ATOM 668 O O . MET A 1 90 ? 2.754 0.231 -1.374 1.00 97.75 90 MET A O 1
ATOM 672 N N . TYR A 1 91 ? 3.751 2.217 -1.731 1.00 94.62 91 TYR A N 1
ATOM 673 C CA . TYR A 1 91 ? 4.210 1.950 -3.090 1.00 94.62 91 TYR A CA 1
ATOM 674 C C . TYR A 1 91 ? 5.683 1.570 -3.042 1.00 94.62 91 TYR A C 1
ATOM 676 O O . TYR A 1 91 ? 6.532 2.453 -3.050 1.00 94.62 91 TYR A O 1
ATOM 684 N N . GLY A 1 92 ? 5.957 0.265 -2.906 1.00 94.19 92 GLY A N 1
ATOM 685 C CA . GLY A 1 92 ? 7.297 -0.304 -2.704 1.00 94.19 92 GLY A CA 1
ATOM 686 C C . GLY A 1 92 ? 8.091 -0.540 -3.991 1.00 94.19 92 GLY A C 1
ATOM 687 O O . GLY A 1 92 ? 9.278 -0.850 -3.928 1.00 94.19 92 GLY A O 1
ATOM 688 N N . SER A 1 93 ? 7.468 -0.361 -5.153 1.00 91.62 93 SER A N 1
ATOM 689 C CA . SER A 1 93 ? 8.178 -0.210 -6.419 1.00 91.62 93 SER A CA 1
ATOM 690 C C . SER A 1 93 ? 7.527 0.848 -7.305 1.00 91.62 93 SER A C 1
ATOM 692 O O . SER A 1 93 ? 6.408 1.297 -7.041 1.00 91.62 93 SER A O 1
ATOM 694 N N . SER A 1 94 ? 8.228 1.219 -8.374 1.00 87.00 94 SER A N 1
ATOM 695 C CA . SER A 1 94 ? 7.629 1.817 -9.558 1.00 87.00 94 SER A CA 1
ATOM 696 C C . SER A 1 94 ? 6.753 0.792 -10.283 1.00 87.00 94 SER A C 1
ATO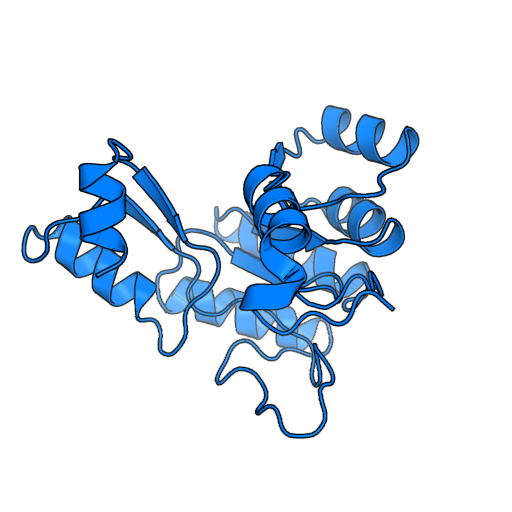M 698 O O . SER A 1 94 ? 6.683 -0.383 -9.898 1.00 87.00 94 SER A O 1
ATOM 700 N N . GLY A 1 95 ? 6.080 1.269 -11.322 1.00 79.44 95 GLY A N 1
ATOM 701 C CA . GLY A 1 95 ? 5.161 0.484 -12.118 1.00 79.44 95 GLY A CA 1
ATOM 702 C C . GLY A 1 95 ? 3.725 0.954 -11.933 1.00 79.44 95 GLY A C 1
ATOM 703 O O . GLY A 1 95 ? 3.226 1.151 -10.826 1.00 79.44 95 GLY A O 1
ATOM 704 N N . THR A 1 96 ? 3.053 1.183 -13.045 1.00 76.69 96 THR A N 1
ATOM 705 C CA . THR A 1 96 ? 1.681 1.684 -13.111 1.00 76.69 96 THR A CA 1
ATOM 706 C C . THR A 1 96 ? 0.943 0.929 -14.206 1.00 76.69 96 THR A C 1
ATOM 708 O O . THR A 1 96 ? 1.406 -0.096 -14.696 1.00 76.69 96 THR A O 1
ATOM 711 N N . ASP A 1 97 ? -0.234 1.403 -14.582 1.00 68.69 97 ASP A N 1
ATOM 712 C CA . ASP A 1 97 ? -0.949 0.883 -15.741 1.00 68.69 97 ASP A CA 1
ATOM 713 C C . ASP A 1 97 ? -0.152 1.041 -17.051 1.00 68.69 97 ASP A C 1
ATOM 715 O O . ASP A 1 97 ? -0.310 0.228 -17.955 1.00 68.69 97 ASP A O 1
ATOM 719 N N . ASP A 1 98 ? 0.711 2.061 -17.145 1.00 66.75 98 ASP A N 1
ATOM 720 C CA . ASP A 1 98 ? 1.584 2.423 -18.284 1.00 66.75 98 ASP A CA 1
ATOM 721 C C . ASP A 1 98 ? 3.075 2.405 -18.043 1.00 66.75 98 ASP A C 1
ATOM 723 O O . ASP A 1 98 ? 3.853 2.883 -18.868 1.00 66.75 98 ASP A O 1
ATOM 727 N N . ASP A 1 99 ? 3.470 1.794 -16.945 1.00 70.31 99 ASP A N 1
ATOM 728 C CA . ASP A 1 99 ? 4.856 1.660 -16.580 1.00 70.31 99 ASP A CA 1
ATOM 729 C C . ASP A 1 99 ? 5.073 0.232 -16.102 1.00 70.31 99 ASP A C 1
ATOM 731 O O . ASP A 1 99 ? 4.533 -0.182 -15.082 1.00 70.31 99 ASP A O 1
ATOM 735 N N . VAL A 1 100 ? 5.839 -0.537 -16.869 1.00 67.88 100 VAL A N 1
ATOM 736 C CA . VAL A 1 100 ? 6.256 -1.889 -16.476 1.00 67.88 100 VAL A CA 1
ATOM 737 C C . VAL A 1 100 ? 7.600 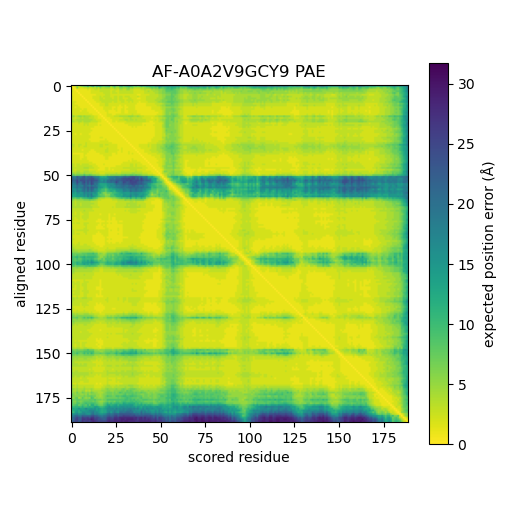-1.874 -15.754 1.00 67.88 100 VAL A C 1
ATOM 739 O O . VAL A 1 100 ? 8.163 -2.934 -15.480 1.00 67.88 100 VAL A O 1
ATOM 742 N N . THR A 1 101 ? 8.156 -0.692 -15.457 1.00 73.62 101 THR A N 1
ATOM 743 C CA . THR A 1 101 ? 9.299 -0.627 -14.552 1.00 73.62 101 THR A CA 1
ATOM 744 C C . THR A 1 101 ? 8.877 -1.168 -13.192 1.00 73.62 101 THR A C 1
ATOM 746 O O . THR A 1 101 ? 7.763 -0.958 -12.730 1.00 73.62 101 THR A O 1
ATOM 749 N N . GLY A 1 102 ? 9.777 -1.903 -12.555 1.00 83.94 102 GLY A N 1
ATOM 750 C CA . GLY A 1 102 ? 9.553 -2.506 -11.244 1.00 83.94 102 GLY A CA 1
ATOM 751 C C . GLY A 1 102 ? 10.656 -2.123 -10.272 1.00 83.94 102 GLY A C 1
ATOM 752 O O . GLY A 1 102 ? 11.054 -2.943 -9.449 1.00 83.94 102 GLY A O 1
ATOM 753 N N . PHE A 1 103 ? 11.213 -0.918 -10.415 1.00 88.88 103 PHE A N 1
ATOM 754 C CA . PHE A 1 103 ? 12.312 -0.466 -9.574 1.00 88.88 103 PHE A CA 1
ATOM 755 C C . PHE A 1 103 ? 11.825 -0.313 -8.146 1.00 88.88 103 PHE A C 1
ATOM 757 O O . PHE A 1 103 ? 10.811 0.335 -7.911 1.00 88.88 103 PHE A O 1
ATOM 764 N N . GLU A 1 104 ? 12.542 -0.897 -7.197 1.00 92.31 104 GLU A N 1
ATOM 765 C CA . GLU A 1 104 ? 12.260 -0.701 -5.783 1.00 92.31 104 GLU A CA 1
ATOM 766 C C . GLU A 1 104 ? 12.373 0.787 -5.418 1.00 92.31 104 GLU A C 1
ATOM 768 O O . GLU A 1 104 ? 13.321 1.471 -5.809 1.00 92.31 104 GLU A O 1
ATOM 773 N N . THR A 1 105 ? 11.373 1.294 -4.702 1.00 92.94 105 THR A N 1
ATOM 774 C CA . THR A 1 105 ? 11.246 2.723 -4.369 1.00 92.94 105 THR A CA 1
ATOM 775 C C . THR A 1 105 ? 11.508 3.002 -2.903 1.00 92.94 105 THR A C 1
ATOM 777 O O . THR A 1 105 ? 11.886 4.112 -2.565 1.00 92.94 105 THR A O 1
ATOM 780 N N . TYR A 1 106 ? 11.347 2.010 -2.035 1.00 95.88 106 TYR A N 1
ATOM 781 C CA . TYR A 1 106 ? 11.643 2.113 -0.613 1.00 95.88 106 TYR A CA 1
ATOM 782 C C . TYR A 1 106 ? 12.700 1.096 -0.237 1.00 95.88 106 TYR A C 1
ATOM 784 O O . TYR A 1 106 ? 12.639 -0.045 -0.676 1.00 95.88 106 TYR A O 1
ATOM 792 N N . THR A 1 107 ? 13.622 1.479 0.637 1.00 97.69 107 THR A N 1
ATOM 793 C CA . THR A 1 107 ? 14.539 0.513 1.243 1.00 97.69 107 THR A CA 1
ATOM 794 C C . THR A 1 107 ? 13.776 -0.498 2.100 1.00 97.69 107 THR A C 1
ATOM 796 O O . THR A 1 107 ? 12.696 -0.211 2.634 1.00 97.69 107 THR A O 1
ATOM 799 N N . TYR A 1 108 ? 14.373 -1.669 2.318 1.00 98.44 108 TYR A N 1
ATOM 800 C CA . TYR A 1 108 ? 13.864 -2.657 3.269 1.00 98.44 108 TYR A CA 1
ATOM 801 C C . TYR A 1 108 ? 13.565 -2.052 4.654 1.00 98.44 108 TYR A C 1
ATOM 803 O O . TYR A 1 108 ? 12.534 -2.357 5.259 1.00 98.44 108 TYR A O 1
ATOM 811 N N . GLU A 1 109 ? 14.437 -1.179 5.168 1.00 98.81 109 GLU A N 1
ATOM 812 C CA . GLU A 1 109 ? 14.272 -0.531 6.471 1.00 98.81 109 GLU A CA 1
ATOM 813 C C . GLU A 1 109 ? 13.025 0.359 6.521 1.00 98.81 109 GLU A C 1
ATOM 815 O O . GLU A 1 109 ? 12.323 0.382 7.535 1.00 98.81 109 GLU A O 1
ATOM 820 N N . GLU A 1 110 ? 12.718 1.064 5.434 1.00 98.75 110 GLU A N 1
ATOM 821 C CA . GLU A 1 110 ? 11.513 1.886 5.313 1.00 98.75 110 GLU A CA 1
ATOM 822 C C . GLU A 1 110 ? 10.249 1.033 5.207 1.00 98.75 110 GLU A C 1
ATOM 824 O O . GLU A 1 110 ? 9.285 1.283 5.937 1.00 98.75 110 GLU A O 1
ATOM 829 N N . MET A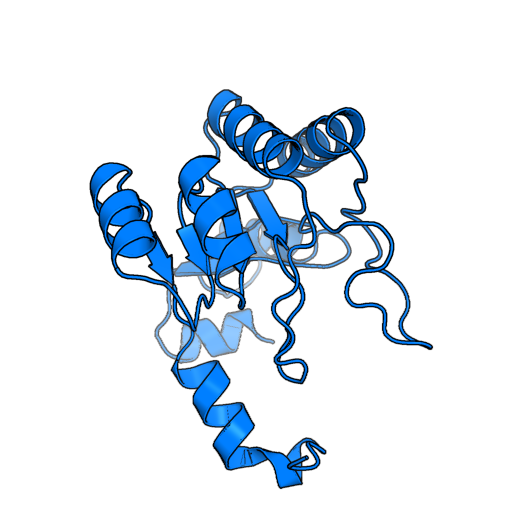 1 111 ? 10.261 -0.015 4.374 1.00 98.75 111 MET A N 1
ATOM 830 C CA . MET A 1 111 ? 9.131 -0.944 4.270 1.00 98.75 111 MET A CA 1
ATOM 831 C C . MET A 1 111 ? 8.837 -1.614 5.615 1.00 98.75 111 MET A C 1
ATOM 833 O O . MET A 1 111 ? 7.684 -1.676 6.053 1.00 98.75 111 MET A O 1
ATOM 837 N N . LYS A 1 112 ? 9.884 -2.061 6.318 1.00 98.88 112 LYS A N 1
ATOM 838 C CA . LYS A 1 112 ? 9.759 -2.677 7.640 1.00 98.88 112 LYS A CA 1
ATOM 839 C C . LYS A 1 112 ? 9.223 -1.686 8.670 1.00 98.88 112 LYS A C 1
ATOM 841 O O . LYS A 1 112 ? 8.347 -2.040 9.454 1.00 98.88 112 LYS A O 1
ATOM 846 N N . ALA A 1 113 ? 9.711 -0.446 8.666 1.00 98.88 113 ALA A N 1
ATOM 847 C CA . ALA A 1 113 ? 9.225 0.587 9.574 1.00 98.88 113 ALA A CA 1
ATOM 848 C C . ALA A 1 113 ? 7.726 0.866 9.380 1.00 98.88 113 ALA A C 1
ATOM 850 O O . ALA A 1 113 ? 7.000 1.026 10.365 1.00 98.88 113 ALA A O 1
ATOM 851 N N . ALA A 1 114 ? 7.247 0.888 8.133 1.00 98.88 114 ALA A N 1
ATOM 852 C CA . ALA A 1 114 ? 5.825 1.041 7.841 1.00 98.88 114 ALA A CA 1
ATOM 853 C C . ALA A 1 114 ? 4.998 -0.149 8.340 1.00 98.88 114 ALA A C 1
ATOM 855 O O . ALA A 1 114 ? 3.973 0.065 8.990 1.00 98.88 114 ALA A O 1
ATOM 856 N N . ALA A 1 115 ? 5.449 -1.378 8.069 1.00 98.88 115 ALA A N 1
ATOM 857 C CA . ALA A 1 115 ? 4.765 -2.596 8.497 1.00 98.88 115 ALA A CA 1
ATOM 858 C C . ALA A 1 115 ? 4.688 -2.699 10.028 1.00 98.88 115 ALA A C 1
ATOM 860 O O . ALA A 1 115 ? 3.591 -2.785 10.581 1.00 98.88 115 ALA A O 1
ATOM 861 N N . ASP A 1 116 ? 5.824 -2.559 10.718 1.00 98.88 116 ASP A N 1
ATOM 862 C CA . ASP A 1 116 ? 5.892 -2.588 12.182 1.00 98.88 116 ASP A CA 1
ATOM 863 C C . ASP A 1 116 ? 4.961 -1.532 12.808 1.00 98.88 116 ASP A C 1
ATOM 865 O O . ASP A 1 116 ? 4.242 -1.815 13.768 1.00 98.88 116 ASP A O 1
ATOM 869 N N . MET A 1 117 ? 4.957 -0.304 12.271 1.00 98.81 117 MET A N 1
ATOM 870 C CA . MET A 1 117 ? 4.125 0.788 12.786 1.00 98.81 117 MET A CA 1
ATOM 871 C C . MET A 1 117 ? 2.636 0.556 12.511 1.00 98.81 117 MET A C 1
ATOM 873 O O . MET A 1 117 ? 1.810 0.841 13.378 1.00 98.81 117 MET A O 1
ATOM 877 N N . ALA A 1 118 ? 2.273 0.020 11.343 1.00 98.81 118 ALA A N 1
ATOM 878 C CA . ALA A 1 118 ? 0.894 -0.367 11.053 1.00 98.81 118 ALA A CA 1
ATOM 879 C C . ALA A 1 118 ? 0.411 -1.425 12.059 1.00 98.81 118 ALA A C 1
ATOM 881 O O . ALA A 1 118 ? -0.610 -1.233 12.729 1.00 98.81 118 ALA A O 1
ATOM 882 N N . HIS A 1 119 ? 1.196 -2.491 12.245 1.00 98.88 119 HIS A N 1
ATOM 883 C CA . HIS A 1 119 ? 0.875 -3.587 13.160 1.00 98.88 119 HIS A CA 1
ATOM 884 C C . HIS A 1 119 ? 0.836 -3.144 14.623 1.00 98.88 119 HIS A C 1
ATOM 886 O O . HIS A 1 119 ? -0.047 -3.583 15.361 1.00 98.88 119 HIS A O 1
ATOM 892 N N . GLN A 1 120 ? 1.711 -2.222 15.043 1.00 98.62 120 GLN A N 1
ATOM 893 C CA . GLN A 1 120 ? 1.695 -1.644 16.394 1.00 98.62 120 GLN A CA 1
ATOM 894 C C . GLN A 1 120 ? 0.336 -1.011 16.741 1.00 98.62 120 GLN A C 1
ATOM 896 O O . GLN A 1 120 ? -0.085 -1.039 17.898 1.00 98.62 120 GLN A O 1
ATOM 901 N N . PHE A 1 121 ? -0.364 -0.462 15.748 1.00 98.44 121 PHE A N 1
ATOM 902 C CA . PHE A 1 121 ? -1.695 0.132 15.894 1.00 98.44 121 PHE A CA 1
ATOM 903 C C . PHE A 1 121 ? -2.836 -0.825 15.506 1.00 98.44 121 PHE A C 1
ATOM 905 O O . PHE A 1 121 ? -3.985 -0.398 15.374 1.00 98.44 121 PHE A O 1
ATOM 912 N N . GLY A 1 122 ? -2.543 -2.116 15.320 1.00 98.38 122 GLY A N 1
ATOM 913 C CA . GLY A 1 122 ? -3.525 -3.130 14.933 1.00 98.38 122 GLY A CA 1
ATOM 914 C C . GLY A 1 122 ? -4.066 -2.956 13.512 1.00 98.38 122 GLY A C 1
ATOM 915 O O . GLY A 1 122 ? -5.178 -3.397 13.222 1.00 98.38 122 GLY A O 1
ATOM 916 N N . LYS A 1 123 ? -3.318 -2.280 12.633 1.00 98.62 123 LYS A N 1
ATOM 917 C CA . LYS A 1 123 ? -3.659 -2.076 11.220 1.00 98.62 123 LYS A CA 1
ATOM 918 C C . LYS A 1 123 ? -2.859 -3.030 10.349 1.00 98.62 123 LYS A C 1
ATOM 920 O O . LYS A 1 123 ? -1.736 -3.374 10.690 1.00 98.62 123 LYS A O 1
ATOM 925 N N . LYS A 1 124 ? -3.431 -3.416 9.212 1.00 98.75 124 LYS A N 1
ATOM 926 C CA . LYS A 1 124 ? -2.722 -4.163 8.165 1.00 98.75 124 LYS A CA 1
ATOM 927 C C . LYS A 1 124 ? -1.996 -3.212 7.220 1.00 98.75 124 LYS A C 1
ATOM 929 O O . LYS A 1 124 ? -2.377 -2.042 7.130 1.00 98.75 124 LYS A O 1
ATOM 934 N N . ILE A 1 125 ? -1.029 -3.722 6.466 1.00 98.88 125 ILE A N 1
ATOM 935 C CA . ILE A 1 125 ? -0.358 -2.997 5.385 1.00 98.88 125 ILE A CA 1
ATOM 936 C C . ILE A 1 125 ? -0.422 -3.772 4.062 1.00 98.88 125 ILE A C 1
ATOM 938 O O . ILE A 1 125 ? -0.180 -4.975 4.019 1.00 98.88 125 ILE A O 1
ATOM 942 N N . ALA A 1 126 ? -0.735 -3.064 2.980 1.00 98.81 126 ALA A N 1
ATOM 943 C CA . ALA A 1 126 ? -0.630 -3.545 1.609 1.00 98.81 126 ALA A CA 1
ATOM 944 C C . ALA A 1 126 ? 0.546 -2.847 0.919 1.00 98.81 126 ALA A C 1
ATOM 946 O O . ALA A 1 126 ? 0.640 -1.616 0.972 1.00 98.81 126 ALA A O 1
ATOM 947 N N . ILE A 1 127 ? 1.416 -3.600 0.245 1.00 98.12 127 ILE A N 1
ATOM 948 C CA . ILE A 1 127 ? 2.534 -3.030 -0.517 1.00 98.12 127 ILE A CA 1
ATOM 949 C C . ILE A 1 127 ? 2.338 -3.311 -2.005 1.00 98.12 127 ILE A C 1
ATOM 951 O O . ILE A 1 127 ? 2.128 -4.446 -2.423 1.00 98.12 127 ILE A O 1
ATOM 955 N N . HIS A 1 128 ? 2.357 -2.249 -2.808 1.00 95.25 128 HIS A N 1
ATOM 956 C CA . HIS A 1 128 ? 2.433 -2.360 -4.262 1.00 95.25 128 HIS A CA 1
ATOM 957 C C . HIS A 1 128 ? 3.847 -2.764 -4.673 1.00 95.25 128 HIS A C 1
ATOM 959 O O . HIS A 1 128 ? 4.807 -2.128 -4.232 1.00 95.25 128 HIS A O 1
ATOM 965 N N . SER A 1 129 ? 3.951 -3.778 -5.532 1.00 92.81 129 SER A N 1
ATOM 966 C CA . SER A 1 129 ? 5.204 -4.134 -6.181 1.00 92.81 129 SER A CA 1
ATOM 967 C C . SER A 1 129 ? 4.962 -4.759 -7.555 1.00 92.81 129 SER A C 1
ATOM 969 O O . SER A 1 129 ? 4.176 -5.691 -7.656 1.00 92.81 129 SER A O 1
ATOM 971 N N . TYR A 1 130 ? 5.641 -4.288 -8.599 1.00 88.56 130 TYR A N 1
ATOM 972 C CA . TYR A 1 130 ? 5.719 -4.967 -9.899 1.00 88.56 130 TYR A CA 1
ATOM 973 C C . TYR A 1 130 ? 6.999 -5.801 -10.043 1.00 88.56 130 TYR A C 1
ATOM 975 O O . TYR A 1 130 ? 6.943 -6.904 -10.589 1.00 88.56 130 TYR A O 1
ATOM 983 N N . GLY A 1 131 ? 8.136 -5.295 -9.550 1.00 85.19 131 GLY A N 1
ATOM 984 C CA . GLY A 1 131 ? 9.443 -5.936 -9.713 1.00 85.19 131 GLY A CA 1
ATOM 985 C C . GLY A 1 131 ? 9.839 -6.908 -8.591 1.00 85.19 131 GLY A C 1
ATOM 986 O O . GLY A 1 131 ? 9.391 -6.758 -7.451 1.00 85.19 131 GLY A O 1
ATOM 987 N N . PRO A 1 132 ? 10.730 -7.875 -8.886 1.00 90.69 132 PRO A N 1
ATOM 988 C CA . PRO A 1 132 ? 11.125 -8.940 -7.958 1.00 90.69 132 PRO A CA 1
ATOM 989 C C . PRO A 1 132 ? 11.772 -8.426 -6.667 1.00 90.69 132 PRO A C 1
ATOM 991 O O . PRO A 1 132 ? 11.542 -8.989 -5.597 1.00 90.69 132 PRO A O 1
ATOM 994 N N . ASP A 1 133 ? 12.578 -7.363 -6.750 1.00 92.44 133 ASP A N 1
ATOM 995 C CA . ASP A 1 133 ? 13.310 -6.837 -5.594 1.00 92.44 133 ASP A CA 1
ATOM 996 C C . ASP A 1 133 ? 12.361 -6.248 -4.547 1.00 92.44 133 ASP A C 1
ATOM 998 O O . ASP A 1 133 ? 12.349 -6.717 -3.405 1.00 92.44 133 ASP A O 1
ATOM 1002 N N . GLY A 1 134 ? 11.474 -5.344 -4.978 1.00 93.38 134 GLY A N 1
ATOM 1003 C CA . GLY A 1 134 ? 10.458 -4.761 -4.105 1.00 93.38 134 GLY A CA 1
ATOM 1004 C C . GLY A 1 134 ? 9.500 -5.812 -3.540 1.00 93.38 134 GLY A C 1
ATOM 1005 O O . GLY A 1 134 ? 9.092 -5.709 -2.386 1.00 93.38 134 GLY A O 1
ATOM 1006 N N . ALA A 1 135 ? 9.170 -6.856 -4.310 1.00 96.19 135 ALA A N 1
ATOM 1007 C CA . ALA A 1 135 ? 8.322 -7.951 -3.846 1.00 96.19 135 ALA A CA 1
ATOM 1008 C C . ALA A 1 135 ? 8.997 -8.731 -2.712 1.00 96.19 135 ALA A C 1
ATOM 1010 O O . ALA A 1 135 ? 8.408 -8.933 -1.646 1.00 96.19 135 ALA A O 1
ATOM 1011 N N . ARG A 1 136 ? 10.258 -9.122 -2.915 1.00 96.81 136 ARG A N 1
ATOM 1012 C CA . ARG A 1 136 ? 11.060 -9.839 -1.923 1.00 96.81 136 ARG A CA 1
ATOM 1013 C C . ARG A 1 136 ? 11.191 -9.036 -0.631 1.00 96.81 136 ARG A C 1
ATOM 1015 O O . ARG A 1 136 ? 10.971 -9.584 0.453 1.00 96.81 136 ARG A O 1
ATOM 1022 N N . ASP A 1 137 ? 11.525 -7.753 -0.721 1.00 97.88 137 ASP A N 1
ATOM 1023 C CA . ASP A 1 137 ? 11.762 -6.934 0.466 1.00 97.88 137 ASP A CA 1
ATOM 1024 C C . ASP A 1 137 ? 10.460 -6.537 1.172 1.00 97.88 137 ASP A C 1
ATOM 1026 O O . ASP A 1 137 ? 10.419 -6.588 2.403 1.00 97.88 137 ASP A O 1
ATOM 1030 N N . ALA A 1 138 ? 9.359 -6.321 0.446 1.00 98.19 138 ALA A N 1
ATOM 1031 C CA . ALA A 1 138 ? 8.027 -6.137 1.028 1.00 98.19 138 ALA A CA 1
ATOM 1032 C C . ALA A 1 138 ? 7.562 -7.357 1.843 1.00 98.19 138 ALA A C 1
ATOM 1034 O O . ALA A 1 138 ? 7.042 -7.220 2.958 1.00 98.19 138 ALA A O 1
ATOM 1035 N N . VAL A 1 139 ? 7.774 -8.567 1.316 1.00 98.38 139 VAL A N 1
ATOM 1036 C CA . VAL A 1 139 ? 7.442 -9.821 2.011 1.00 98.38 139 VAL A CA 1
ATOM 1037 C C . VAL A 1 139 ? 8.313 -9.989 3.256 1.00 98.38 139 VAL A C 1
ATOM 1039 O O . VAL A 1 139 ? 7.801 -10.252 4.348 1.00 98.38 139 VAL A O 1
ATOM 1042 N N . ARG A 1 140 ? 9.629 -9.769 3.137 1.00 98.19 140 ARG A N 1
ATOM 1043 C CA . ARG A 1 140 ? 10.559 -9.834 4.278 1.00 98.19 140 ARG A CA 1
ATOM 1044 C C . ARG A 1 140 ? 10.228 -8.799 5.355 1.00 98.19 140 ARG A C 1
ATOM 1046 O O . ARG A 1 140 ? 10.334 -9.117 6.543 1.00 98.19 140 ARG A O 1
ATOM 1053 N N . ALA A 1 141 ? 9.815 -7.600 4.947 1.00 98.62 141 ALA A N 1
ATOM 1054 C CA . ALA A 1 141 ? 9.408 -6.502 5.819 1.00 98.62 141 ALA A CA 1
ATOM 1055 C C . ALA A 1 141 ? 8.121 -6.803 6.601 1.00 98.62 141 ALA A C 1
ATOM 1057 O O . ALA A 1 141 ? 7.892 -6.187 7.639 1.00 98.62 141 ALA A O 1
ATOM 1058 N N . GLY A 1 142 ? 7.329 -7.787 6.158 1.00 98.44 142 GLY A N 1
ATOM 1059 C CA . GLY A 1 142 ? 6.131 -8.247 6.856 1.00 98.44 142 GLY A CA 1
ATOM 1060 C C . GLY A 1 142 ? 4.838 -7.642 6.322 1.00 98.44 142 GLY A C 1
ATOM 1061 O O . GLY A 1 142 ? 3.928 -7.385 7.103 1.00 98.44 142 GLY A O 1
ATOM 1062 N N . THR A 1 143 ? 4.734 -7.399 5.013 1.00 98.75 143 THR A N 1
ATOM 1063 C CA . THR A 1 143 ? 3.457 -6.971 4.433 1.00 98.75 143 THR A CA 1
ATOM 1064 C C . THR A 1 143 ? 2.351 -8.021 4.612 1.00 98.75 143 THR A C 1
ATOM 1066 O O . THR A 1 143 ? 2.601 -9.224 4.495 1.00 98.75 143 THR A O 1
ATOM 1069 N N . ASP A 1 144 ? 1.117 -7.574 4.877 1.00 98.81 144 ASP A N 1
ATOM 1070 C CA . ASP A 1 144 ? -0.052 -8.460 4.961 1.00 98.81 144 ASP A CA 1
ATOM 1071 C C . ASP A 1 144 ? -0.534 -8.876 3.571 1.00 98.81 144 ASP A C 1
ATOM 1073 O O . ASP A 1 144 ? -1.053 -9.979 3.390 1.00 98.81 144 ASP A O 1
ATOM 1077 N N . SER A 1 145 ? -0.394 -7.990 2.583 1.00 98.62 145 SER A N 1
ATOM 1078 C CA . SER A 1 145 ? -0.696 -8.322 1.199 1.00 98.62 145 SER A CA 1
ATOM 1079 C C . SER A 1 145 ? 0.226 -7.625 0.212 1.00 98.62 145 SER A C 1
ATOM 1081 O O . SER A 1 145 ? 0.500 -6.428 0.315 1.00 98.62 145 SER A O 1
ATOM 1083 N N . LEU A 1 146 ? 0.659 -8.396 -0.777 1.00 97.50 146 LEU A N 1
ATOM 1084 C CA . LEU A 1 146 ? 1.443 -7.920 -1.897 1.00 97.50 146 LEU A CA 1
ATOM 1085 C C . LEU A 1 146 ? 0.525 -7.728 -3.106 1.00 97.50 146 LEU A C 1
ATOM 1087 O O . LEU A 1 146 ? -0.165 -8.659 -3.535 1.00 97.50 146 LEU A O 1
ATOM 1091 N N . GLU A 1 147 ? 0.504 -6.512 -3.640 1.00 96.00 147 GLU A N 1
ATOM 1092 C CA . GLU A 1 147 ? -0.333 -6.156 -4.782 1.00 96.00 147 GLU A CA 1
ATOM 1093 C C . GLU A 1 147 ? 0.466 -6.252 -6.087 1.00 96.00 147 GLU A C 1
ATOM 1095 O O . GLU A 1 147 ? 1.612 -5.808 -6.141 1.00 96.00 147 GLU A O 1
ATOM 1100 N N . HIS A 1 148 ? -0.187 -6.738 -7.143 1.00 91.88 148 HIS A N 1
ATOM 1101 C CA . HIS A 1 148 ? 0.312 -6.906 -8.514 1.00 91.88 148 HIS A CA 1
ATOM 1102 C C . HIS A 1 148 ? 1.353 -8.018 -8.677 1.00 91.88 148 HIS A C 1
ATOM 1104 O O . HIS A 1 148 ? 1.047 -9.010 -9.334 1.00 91.88 148 HIS A O 1
ATOM 1110 N N . ALA A 1 149 ? 2.534 -7.848 -8.078 1.00 83.38 149 ALA A N 1
ATOM 1111 C CA . ALA A 1 149 ? 3.739 -8.683 -8.130 1.00 83.38 149 ALA A CA 1
ATOM 1112 C C . ALA A 1 149 ? 3.753 -9.691 -9.284 1.00 83.38 149 ALA A C 1
ATOM 1114 O O . ALA A 1 149 ? 3.271 -10.815 -9.154 1.00 83.38 149 ALA A O 1
ATOM 1115 N N . THR A 1 150 ? 4.264 -9.260 -10.436 1.00 82.75 150 THR A N 1
ATOM 1116 C CA . THR A 1 150 ? 4.177 -10.031 -11.685 1.00 82.75 150 THR A CA 1
ATOM 1117 C C . THR A 1 150 ? 5.355 -10.973 -11.907 1.00 82.75 150 THR A C 1
ATOM 1119 O O . THR A 1 150 ? 5.231 -11.899 -12.701 1.00 82.75 150 THR A O 1
ATOM 1122 N N . ASP A 1 151 ? 6.472 -10.752 -11.211 1.00 81.69 151 ASP A N 1
ATOM 1123 C CA . ASP A 1 151 ? 7.733 -11.467 -11.431 1.00 81.69 151 ASP A CA 1
ATOM 1124 C C . ASP A 1 151 ? 8.353 -11.923 -10.097 1.00 81.69 151 ASP A C 1
ATOM 1126 O O . ASP A 1 151 ? 9.418 -11.471 -9.690 1.00 81.69 151 ASP A O 1
ATOM 1130 N N . MET A 1 152 ? 7.629 -12.762 -9.344 1.00 90.81 152 MET A N 1
ATOM 1131 C CA . MET A 1 152 ? 8.113 -13.328 -8.075 1.00 90.81 152 MET A CA 1
ATOM 1132 C C . MET A 1 152 ? 8.857 -14.642 -8.303 1.00 90.81 152 MET A C 1
ATOM 1134 O O . MET A 1 152 ? 8.339 -15.542 -8.965 1.00 90.81 152 MET A O 1
ATOM 1138 N N . ASP A 1 153 ? 10.028 -14.784 -7.682 1.00 93.31 153 ASP A N 1
ATOM 1139 C CA . ASP A 1 153 ? 10.753 -16.053 -7.652 1.00 93.31 153 ASP A CA 1
ATOM 1140 C C . ASP A 1 153 ? 10.158 -17.044 -6.630 1.00 93.31 153 ASP A C 1
ATOM 1142 O O . ASP A 1 153 ? 9.431 -16.680 -5.698 1.00 93.31 153 ASP A O 1
ATOM 1146 N N . ASP A 1 154 ? 10.489 -18.328 -6.789 1.00 96.62 154 ASP A N 1
ATOM 1147 C CA . ASP A 1 154 ? 10.004 -19.402 -5.913 1.00 96.62 154 ASP A CA 1
ATOM 1148 C C . ASP A 1 154 ? 10.355 -19.159 -4.437 1.00 96.62 154 ASP A C 1
ATOM 1150 O O . ASP A 1 154 ? 9.587 -19.520 -3.544 1.00 96.62 154 ASP A O 1
ATOM 1154 N N . ALA A 1 155 ? 11.506 -18.536 -4.165 1.00 97.19 155 ALA A N 1
ATOM 1155 C CA . ALA A 1 155 ? 11.946 -18.227 -2.809 1.00 97.19 155 ALA A CA 1
ATOM 1156 C C . ALA A 1 155 ? 11.041 -17.177 -2.146 1.00 97.19 155 ALA A C 1
ATOM 1158 O O . ALA A 1 155 ? 10.653 -17.338 -0.986 1.00 97.19 155 ALA A O 1
ATOM 1159 N N . THR A 1 156 ? 10.652 -16.136 -2.885 1.00 97.19 156 THR A N 1
ATOM 1160 C CA . THR A 1 156 ? 9.716 -15.106 -2.424 1.00 97.19 156 THR A CA 1
ATOM 1161 C C . THR A 1 156 ? 8.337 -15.709 -2.180 1.00 97.19 156 THR A C 1
ATOM 1163 O O . THR A 1 156 ? 7.754 -15.477 -1.121 1.00 97.19 156 THR A O 1
ATOM 1166 N N . ILE A 1 157 ? 7.848 -16.565 -3.085 1.00 97.56 157 ILE A N 1
ATOM 1167 C CA . ILE A 1 157 ? 6.565 -17.269 -2.917 1.00 97.56 157 ILE A CA 1
ATOM 1168 C C . ILE A 1 157 ? 6.586 -18.158 -1.662 1.00 97.56 157 ILE A C 1
ATOM 1170 O O . ILE A 1 157 ? 5.636 -18.154 -0.877 1.00 97.56 157 ILE A O 1
ATOM 1174 N N . GLN A 1 158 ? 7.673 -18.898 -1.427 1.00 98.12 158 GLN A N 1
ATOM 1175 C CA . GLN A 1 158 ? 7.828 -19.714 -0.219 1.00 98.12 158 GLN A CA 1
ATOM 1176 C C . GLN A 1 158 ? 7.813 -18.866 1.059 1.00 98.12 158 GLN A C 1
ATOM 1178 O O . GLN A 1 158 ? 7.183 -19.252 2.049 1.00 98.12 158 GLN A O 1
ATOM 1183 N N . GLU A 1 159 ? 8.466 -17.703 1.048 1.00 98.06 159 GLU A N 1
ATOM 1184 C CA . GLU A 1 159 ? 8.461 -16.796 2.197 1.00 98.06 159 GLU A CA 1
ATOM 1185 C C . GLU A 1 159 ? 7.072 -16.174 2.425 1.00 98.06 159 GLU A C 1
ATOM 1187 O O . GLU A 1 159 ? 6.650 -16.064 3.577 1.00 98.06 159 GLU A O 1
ATOM 1192 N N . MET A 1 160 ? 6.313 -15.860 1.364 1.00 98.31 160 MET A N 1
ATOM 1193 C CA . MET A 1 160 ? 4.914 -15.422 1.484 1.00 98.31 160 MET A CA 1
ATOM 1194 C C . MET A 1 160 ? 4.058 -16.470 2.193 1.00 98.31 160 MET A C 1
ATOM 1196 O O . MET A 1 160 ? 3.327 -16.132 3.121 1.00 98.31 160 MET A O 1
ATOM 1200 N N . VAL A 1 161 ? 4.185 -17.747 1.812 1.00 98.19 161 VAL A N 1
ATOM 1201 C CA . VAL A 1 161 ? 3.461 -18.853 2.464 1.00 98.19 161 VAL A CA 1
ATOM 1202 C C . VAL A 1 161 ? 3.825 -18.944 3.944 1.00 98.19 161 VAL A C 1
ATOM 1204 O O . VAL A 1 161 ? 2.941 -19.051 4.790 1.00 98.19 161 VAL A O 1
ATOM 1207 N N . LYS A 1 162 ? 5.117 -18.861 4.277 1.00 98.19 162 LYS A N 1
ATOM 1208 C CA . LYS A 1 162 ? 5.600 -18.928 5.664 1.00 98.19 162 LYS A CA 1
ATOM 1209 C C . LYS A 1 162 ? 5.089 -17.775 6.533 1.00 98.19 162 LYS A C 1
ATOM 1211 O O . LYS A 1 162 ? 4.924 -17.954 7.738 1.00 98.19 162 LYS A O 1
ATOM 1216 N N . ARG A 1 163 ? 4.890 -16.599 5.938 1.00 97.19 163 ARG A N 1
ATOM 1217 C CA . ARG A 1 163 ? 4.442 -15.376 6.622 1.00 97.19 163 ARG A CA 1
ATOM 1218 C C . ARG A 1 163 ? 2.943 -15.137 6.550 1.00 97.19 163 ARG A C 1
ATOM 1220 O O . ARG A 1 163 ? 2.477 -14.174 7.146 1.00 97.19 163 ARG A O 1
ATOM 1227 N N . GLU A 1 164 ? 2.217 -15.985 5.827 1.00 97.94 164 GLU A N 1
ATOM 1228 C CA . GLU A 1 164 ? 0.795 -15.798 5.534 1.00 97.94 164 GLU A CA 1
ATOM 1229 C C . GLU A 1 164 ? 0.510 -14.472 4.795 1.00 97.94 164 GLU A C 1
ATOM 1231 O O . GLU A 1 164 ? -0.555 -13.873 4.943 1.00 97.94 164 GLU A O 1
ATOM 1236 N N . THR A 1 165 ? 1.459 -14.011 3.970 1.00 98.44 165 THR A N 1
ATOM 1237 C CA . THR A 1 165 ? 1.282 -12.830 3.117 1.00 98.44 165 THR A CA 1
ATOM 1238 C C . THR A 1 165 ? 0.365 -13.171 1.944 1.00 98.44 165 THR A C 1
ATOM 1240 O O . THR A 1 165 ? 0.633 -14.090 1.167 1.00 98.44 165 THR A O 1
ATOM 1243 N N . PHE A 1 166 ? -0.711 -12.402 1.776 1.00 98.19 166 PHE A N 1
ATOM 1244 C CA . PHE A 1 166 ? -1.676 -12.610 0.698 1.00 98.19 166 PHE A CA 1
ATOM 1245 C C . PHE A 1 166 ? -1.202 -12.002 -0.622 1.00 98.19 166 PHE A C 1
ATOM 1247 O O . PHE A 1 166 ? -0.656 -10.904 -0.654 1.00 98.19 166 PHE A O 1
ATOM 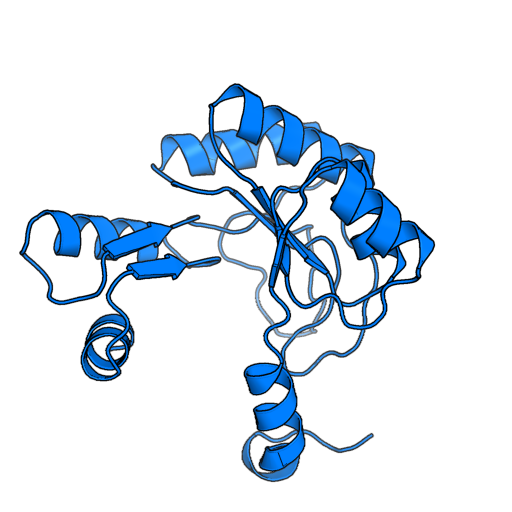1254 N N . TYR A 1 167 ? -1.482 -12.683 -1.731 1.00 97.31 167 TYR A N 1
ATOM 1255 C CA . TYR A 1 167 ? -1.215 -12.168 -3.071 1.00 97.31 167 TYR A CA 1
ATOM 1256 C C . TYR A 1 167 ? -2.490 -11.606 -3.711 1.00 97.31 167 TYR A C 1
ATOM 1258 O O . TYR A 1 167 ? -3.501 -12.307 -3.797 1.00 97.31 167 TYR A O 1
ATOM 1266 N N . VAL A 1 168 ? -2.444 -10.355 -4.181 1.00 96.75 168 VAL A N 1
ATOM 1267 C CA . VAL A 1 168 ? -3.543 -9.689 -4.898 1.00 96.75 168 VAL A CA 1
ATOM 1268 C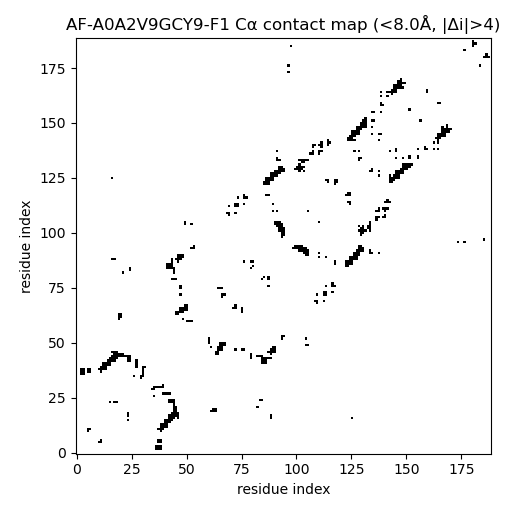 C . VAL A 1 168 ? -3.061 -9.302 -6.305 1.00 96.75 168 VAL A C 1
ATOM 1270 O O . VAL A 1 168 ? -2.514 -8.218 -6.497 1.00 96.75 168 VAL A O 1
ATOM 1273 N N . PRO A 1 169 ? -3.249 -10.167 -7.316 1.00 92.06 169 PRO A N 1
ATOM 1274 C CA . PRO A 1 169 ? -2.513 -10.084 -8.581 1.00 92.06 169 PRO A CA 1
ATOM 1275 C C . PRO A 1 169 ? -3.031 -9.037 -9.573 1.00 92.06 169 PRO A C 1
ATOM 1277 O O . PRO A 1 169 ? -2.336 -8.668 -10.512 1.00 92.06 169 PRO A O 1
ATOM 1280 N N . THR A 1 170 ? -4.286 -8.594 -9.441 1.00 90.62 170 THR A N 1
ATOM 1281 C CA . THR A 1 170 ? -4.945 -7.682 -10.402 1.00 90.62 170 THR A CA 1
ATOM 1282 C C . THR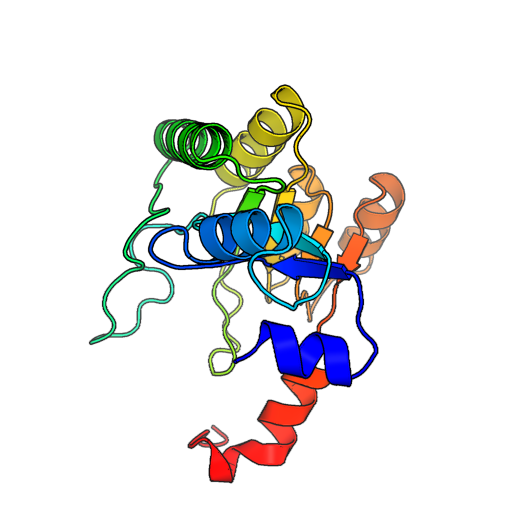 A 1 170 ? -4.829 -8.115 -11.882 1.00 90.62 170 THR A C 1
ATOM 1284 O O . THR A 1 170 ? -4.758 -7.279 -12.772 1.00 90.62 170 THR A O 1
ATOM 1287 N N . ILE A 1 171 ? -4.847 -9.425 -12.173 1.00 87.88 171 ILE A N 1
ATOM 1288 C CA . ILE A 1 171 ? -4.602 -9.986 -13.525 1.00 87.88 171 ILE A CA 1
ATOM 1289 C C . ILE A 1 171 ? -5.501 -9.357 -14.598 1.00 87.88 171 ILE A C 1
ATOM 1291 O O . ILE A 1 171 ? -5.040 -9.055 -15.695 1.00 87.88 171 ILE A O 1
ATOM 1295 N N . ASP A 1 172 ? -6.783 -9.151 -14.285 1.00 86.44 172 ASP A N 1
ATOM 1296 C CA . ASP A 1 172 ? -7.745 -8.589 -15.236 1.00 86.44 172 ASP A CA 1
ATOM 1297 C C . ASP A 1 172 ? -7.442 -7.128 -15.597 1.00 86.44 172 ASP A C 1
ATOM 1299 O O . ASP A 1 172 ? -7.622 -6.738 -16.746 1.00 86.44 172 ASP A O 1
ATOM 1303 N N . HIS A 1 173 ? -6.910 -6.351 -14.646 1.00 81.75 173 HIS A N 1
ATOM 1304 C CA . HIS A 1 173 ? -6.423 -4.995 -14.898 1.00 81.75 173 HIS A CA 1
ATOM 1305 C C . HIS A 1 173 ? -5.300 -5.047 -15.939 1.00 81.75 173 HIS A C 1
ATOM 1307 O O . HIS A 1 173 ? -5.463 -4.504 -17.029 1.00 81.75 173 HIS A O 1
ATOM 1313 N N . ASN A 1 174 ? -4.229 -5.800 -15.668 1.00 76.88 174 ASN A N 1
ATOM 1314 C CA . ASN A 1 174 ? -3.090 -5.923 -16.587 1.00 76.88 174 ASN A CA 1
ATOM 1315 C C . ASN A 1 174 ? -3.526 -6.421 -17.975 1.00 76.88 174 ASN A C 1
ATOM 1317 O O . ASN A 1 174 ? -3.122 -5.867 -18.996 1.00 76.88 174 ASN A O 1
ATOM 1321 N N . ARG A 1 175 ? -4.412 -7.427 -18.023 1.00 81.81 175 ARG A N 1
ATOM 1322 C CA . ARG A 1 175 ? -4.981 -7.943 -19.274 1.00 81.81 175 ARG A CA 1
ATOM 1323 C C . ARG A 1 175 ? -5.739 -6.865 -20.050 1.00 81.81 175 ARG A C 1
ATOM 1325 O O . ARG A 1 175 ? -5.502 -6.715 -21.245 1.00 81.81 175 ARG A O 1
ATOM 1332 N N . TYR A 1 176 ? -6.629 -6.119 -19.394 1.00 82.69 176 TYR A N 1
ATOM 1333 C CA . TYR A 1 176 ? -7.431 -5.080 -20.042 1.00 82.69 176 TYR A CA 1
ATOM 1334 C C . TYR A 1 176 ? -6.554 -4.017 -20.712 1.00 82.69 176 TYR A C 1
ATOM 1336 O O . TYR A 1 176 ? -6.841 -3.619 -21.843 1.00 82.69 176 TYR A O 1
ATOM 1344 N N . TYR A 1 177 ? -5.486 -3.585 -20.038 1.00 74.75 177 TYR A N 1
ATOM 1345 C CA . TYR A 1 177 ? -4.561 -2.584 -20.568 1.00 74.75 177 TYR A CA 1
ATOM 1346 C C . TYR A 1 177 ? -3.775 -3.093 -21.776 1.00 74.75 177 TYR A C 1
ATOM 1348 O O . TYR A 1 177 ? -3.700 -2.392 -22.783 1.00 74.75 177 TYR A O 1
ATOM 1356 N N . ILE A 1 178 ? -3.295 -4.339 -21.733 1.00 76.94 178 ILE A N 1
ATOM 1357 C CA . ILE A 1 178 ? -2.640 -4.981 -22.882 1.00 76.94 178 ILE A CA 1
ATOM 1358 C C . ILE A 1 178 ? -3.610 -5.091 -24.072 1.00 76.94 178 ILE A C 1
ATOM 1360 O O . ILE A 1 178 ? -3.266 -4.727 -25.193 1.00 76.94 178 ILE A O 1
ATOM 1364 N N . GLU A 1 179 ? -4.843 -5.552 -23.842 1.00 82.88 179 GLU A N 1
ATOM 1365 C CA . GLU A 1 179 ? -5.842 -5.765 -24.902 1.00 82.88 179 GLU A CA 1
ATOM 1366 C C . GLU A 1 179 ? -6.398 -4.463 -25.503 1.00 82.88 179 GLU A C 1
ATOM 1368 O O . GLU A 1 179 ? -6.926 -4.468 -26.617 1.00 82.88 179 GLU A O 1
ATOM 1373 N N . ASN A 1 180 ? -6.317 -3.343 -24.777 1.00 79.44 180 ASN A N 1
ATOM 1374 C CA . ASN A 1 180 ? -6.876 -2.054 -25.193 1.00 79.44 180 ASN A CA 1
ATOM 1375 C C . ASN A 1 180 ? -5.810 -0.963 -25.359 1.00 79.44 180 ASN A C 1
ATOM 1377 O O . ASN A 1 180 ? -6.163 0.220 -25.375 1.00 79.44 180 ASN A O 1
ATOM 1381 N N . GLY A 1 181 ? -4.541 -1.349 -25.529 1.00 73.69 181 GLY A N 1
ATOM 1382 C CA . GLY A 1 181 ? -3.402 -0.436 -25.621 1.00 73.69 181 GLY A CA 1
ATOM 1383 C C . GLY A 1 181 ? -3.630 0.734 -26.587 1.00 73.69 181 GLY A C 1
ATOM 1384 O O . GLY A 1 181 ? -3.550 1.899 -26.193 1.00 73.69 181 GLY A O 1
ATOM 1385 N N . ASP A 1 182 ? -4.074 0.427 -27.808 1.00 76.12 182 ASP A N 1
ATOM 1386 C CA . ASP A 1 182 ? -4.355 1.414 -28.861 1.00 76.12 182 ASP A CA 1
ATOM 1387 C C . ASP A 1 182 ? -5.408 2.464 -28.465 1.00 76.12 182 ASP A C 1
ATOM 1389 O O . ASP A 1 182 ? -5.344 3.615 -28.896 1.00 76.12 182 ASP A O 1
ATOM 1393 N N . LYS A 1 183 ? -6.401 2.087 -27.648 1.00 74.88 183 LYS A N 1
ATOM 1394 C CA . LYS A 1 183 ? -7.495 2.989 -27.240 1.00 74.88 183 LYS A CA 1
ATOM 1395 C C . LYS A 1 183 ? -7.078 3.958 -26.147 1.00 74.88 183 LYS A C 1
ATOM 1397 O O . LYS A 1 183 ? -7.658 5.036 -26.041 1.00 74.88 183 LYS A O 1
ATOM 1402 N N . ILE A 1 184 ? -6.146 3.539 -25.299 1.00 69.06 184 ILE A N 1
ATOM 1403 C CA . ILE A 1 184 ? -5.737 4.295 -24.116 1.00 69.06 184 ILE A CA 1
ATOM 1404 C C . ILE A 1 184 ? -4.432 5.070 -24.397 1.00 69.06 184 ILE A C 1
ATOM 1406 O O . ILE A 1 184 ? -4.057 5.948 -23.629 1.00 69.06 184 ILE A O 1
ATOM 1410 N N . GLY A 1 185 ? -3.800 4.835 -25.554 1.00 61.00 185 GLY A N 1
ATOM 1411 C CA . GLY A 1 185 ? -2.604 5.552 -25.999 1.00 61.00 185 GLY A CA 1
ATOM 1412 C C . GLY A 1 185 ? -1.293 4.866 -25.617 1.00 61.00 185 GLY A C 1
ATOM 1413 O O . GLY A 1 185 ? -0.251 5.518 -25.616 1.00 61.00 185 GLY A O 1
ATOM 1414 N N . TYR A 1 186 ? -1.328 3.566 -25.317 1.00 60.03 186 TYR A N 1
ATOM 1415 C CA . TYR A 1 186 ? -0.134 2.758 -25.097 1.00 60.03 186 TYR A CA 1
ATOM 1416 C C . TYR A 1 186 ? 0.522 2.454 -26.437 1.00 60.03 186 TYR A C 1
ATOM 1418 O O . TYR A 1 186 ? 0.017 1.647 -27.217 1.00 60.03 186 TYR A O 1
ATOM 1426 N N . ALA A 1 187 ? 1.658 3.089 -26.714 1.00 45.94 187 ALA A N 1
ATOM 1427 C CA . ALA A 1 187 ? 2.531 2.597 -27.763 1.00 45.94 187 ALA A CA 1
ATOM 1428 C C . ALA A 1 187 ? 3.126 1.269 -27.283 1.00 45.94 187 ALA A C 1
ATOM 1430 O O . ALA A 1 187 ? 3.800 1.231 -26.255 1.00 45.94 187 ALA A O 1
ATOM 1431 N N . VAL A 1 188 ? 2.865 0.189 -28.018 1.00 42.59 188 VAL A N 1
ATOM 1432 C CA . VAL A 1 188 ? 3.621 -1.056 -27.871 1.00 42.59 188 VAL A CA 1
ATOM 1433 C C . VAL A 1 188 ? 5.061 -0.727 -28.276 1.00 42.59 188 VAL A C 1
ATOM 1435 O O . VAL A 1 188 ? 5.342 -0.554 -29.463 1.00 42.59 188 VAL A O 1
ATOM 1438 N N . GLY A 1 189 ? 5.920 -0.505 -27.282 1.00 42.50 189 GLY A N 1
ATOM 1439 C CA . GLY A 1 189 ? 7.359 -0.292 -27.432 1.00 42.50 189 GLY A CA 1
ATOM 1440 C C . GLY A 1 189 ? 8.110 -1.573 -27.138 1.00 42.50 189 GLY A C 1
ATOM 1441 O O . GLY A 1 189 ? 7.902 -2.103 -26.026 1.00 42.50 189 GLY A O 1
#

Nearest PDB structures (foldseek):
  3be7-assembly1_B  TM=9.306E-01  e=7.499E-16  unidentified
  2qs8-assembly1_A  TM=9.160E-01  e=3.117E-15  Alteromonas macleodii
  8j85-assembly1_A  TM=8.855E-01  e=5.318E-15  Stenotrophomonas acidaminiphila
  3mtw-assembly1_A  TM=8.906E-01  e=1.022E-14  Caulobacter vibrioides
  3feq-assembly2_L  TM=8.661E-01  e=5.521E-12  unidentified

Sequence (189 aa):
KGAMRTLEAGVTTVRDLGADQYMDIAMRDLINRGEMIGPRMFVCGYGLYITNTPYKPGMNPPAGGIADGVPEVLKVVRQQIAAGADVIKMYGSSGTDDDVTGFETYTYEEMKAAADMAHQFGKKIAIHSYGPDGARDAVRAGTDSLEHATDMDDATIQEMVKRETFYVPTIDHNRYYIENGDKIGYAVG

Mean predicted aligned error: 4.99 Å

Foldseek 3Di:
DVFVVCVVVVNQEDEAQADAPQVQVVQQVCVVVVVDHGHNYQYQYHAAAEPQVVPDVPDDPGPDNYADDLVRLLVSLVVSVVVPHQAHEYAQAHDDLQDLGFHGGDDLSSLLSNQVSCVVVPHAYEYETQDAVSLQSNLVSQHQEYEQHPDHDPVSVVSCVVSVYHYHNVVVSNVVCVVCVVVVVNDPD

Radius of gyration: 16.63 Å; Cα contacts (8 Å, |Δi|>4): 365; chains: 1; bounding box: 41×37×45 Å

Secondary structure (DSSP, 8-state):
-HHHHHHHTT--EEE----STTHHHHHHHHHHTTSS---EEE--SSPBB-TTSS--TTPPPPSS-B--SHHHHHHHHHHHHHHT-SEEEEE-B---SS-----B-S-HHHHHHHHHHHHHTT-EEEEEE-SHHHHHHHHHHT-SEEEE--S--HHHHHHHHHHTPEEE--HHHHHHHHHTHHHHT----

Solvent-accessible surface area (backbone atoms only — not comparable to full-atom values): 10050 Å² total; per-residue (Å²): 114,65,47,45,55,43,35,76,72,69,41,61,66,48,77,49,73,60,36,67,92,39,48,48,50,55,50,34,52,33,31,76,71,68,77,38,79,48,35,52,58,40,24,13,25,44,31,34,29,38,83,67,68,76,77,45,96,91,61,79,74,73,97,55,34,68,31,67,58,49,76,35,33,48,50,47,53,50,48,29,50,73,75,63,35,58,33,44,28,35,45,28,19,34,52,57,96,88,34,88,51,25,51,58,58,52,56,53,66,37,46,24,43,41,28,53,52,29,46,75,71,77,28,48,30,38,32,36,15,40,18,44,66,18,40,41,37,37,51,73,30,52,34,48,26,43,31,42,52,76,50,72,52,72,68,46,54,51,50,23,63,77,68,66,33,40,81,46,52,58,59,68,58,58,49,51,46,66,77,40,21,79,83,77,67,48,75,93,125